Protein AF-A0A356TJN6-F1 (afdb_monomer_lite)

Sequence (210 aa):
DEDGCPDTDNDADGVPDETDSCPTQSEDRDGFQDEDGCPEPDNDEDGVPDGLDRCPMEPEDRDRFQDEDGCPEPGPEAASVTVTDTRILISERIYFDYDRDTIRDVSMPLLDQVADVIQELPQGLRVRVDGYSDDQGVRAYNVDLSYRRARAVVEYLAGRGVDRDRLDYRGYGPDNPVAPNDSPEGRALNRRVEFTILQQGESAGGGRRR

Structure (mmCIF, N/CA/C/O backbone):
data_AF-A0A356TJN6-F1
#
_entry.id   AF-A0A356TJN6-F1
#
loop_
_atom_site.group_PDB
_atom_site.id
_atom_site.type_symbol
_atom_site.label_atom_id
_atom_site.label_alt_id
_atom_site.label_comp_id
_atom_site.label_asym_id
_atom_site.label_entity_id
_atom_site.label_seq_id
_atom_site.pdbx_PDB_ins_code
_atom_site.Cartn_x
_atom_site.Cartn_y
_atom_site.Cartn_z
_atom_site.occupancy
_atom_site.B_iso_or_equiv
_atom_site.auth_seq_id
_atom_site.auth_comp_id
_atom_site.auth_asym_id
_atom_site.auth_atom_id
_atom_site.pdbx_PDB_model_num
ATOM 1 N N . ASP A 1 1 ? 35.658 -8.632 -44.273 1.00 49.16 1 ASP A N 1
ATOM 2 C CA . ASP A 1 1 ? 34.977 -7.794 -45.282 1.00 49.16 1 ASP A CA 1
ATOM 3 C C . ASP A 1 1 ? 35.801 -7.790 -46.596 1.00 49.16 1 ASP A C 1
ATOM 5 O O . ASP A 1 1 ? 36.742 -8.575 -46.707 1.00 49.16 1 ASP A O 1
ATOM 9 N N . GLU A 1 2 ? 35.369 -7.085 -47.651 1.00 49.66 2 GLU A N 1
ATOM 10 C CA . GLU A 1 2 ? 35.832 -7.251 -49.053 1.00 49.66 2 GLU A CA 1
ATOM 11 C C . GLU A 1 2 ? 36.868 -6.190 -49.506 1.00 49.66 2 GLU A C 1
ATOM 13 O O . GLU A 1 2 ? 37.193 -6.130 -50.695 1.00 49.66 2 GLU A O 1
ATOM 18 N N . ASP A 1 3 ? 37.414 -5.363 -48.602 1.00 65.94 3 ASP A N 1
ATOM 19 C CA . ASP A 1 3 ? 38.327 -4.264 -48.972 1.00 65.94 3 ASP A CA 1
ATOM 20 C C . ASP A 1 3 ? 39.829 -4.521 -48.689 1.00 65.94 3 ASP A C 1
ATOM 22 O O . ASP A 1 3 ? 40.699 -3.854 -49.261 1.00 65.94 3 ASP A O 1
ATOM 26 N N . GLY A 1 4 ? 40.151 -5.558 -47.908 1.00 54.22 4 GLY A N 1
ATOM 27 C CA . GLY A 1 4 ? 41.526 -5.997 -47.653 1.00 54.22 4 GLY A CA 1
ATOM 28 C C . GLY A 1 4 ? 42.284 -5.197 -46.588 1.00 54.22 4 GLY A C 1
ATOM 29 O O . GLY A 1 4 ? 43.486 -5.433 -46.418 1.00 54.22 4 GLY A O 1
ATOM 30 N N . CYS A 1 5 ? 41.609 -4.308 -45.863 1.00 60.97 5 CYS A N 1
ATOM 31 C CA . CYS A 1 5 ? 42.055 -3.759 -44.590 1.00 60.97 5 CYS A CA 1
ATOM 32 C C . CYS A 1 5 ? 41.224 -4.429 -43.486 1.00 60.97 5 CYS A C 1
ATOM 34 O O . CYS A 1 5 ? 40.011 -4.449 -43.603 1.00 60.97 5 CYS A O 1
ATOM 36 N N . PRO A 1 6 ? 41.819 -5.016 -42.435 1.00 62.56 6 PRO A N 1
ATOM 37 C CA . PRO A 1 6 ? 41.010 -5.433 -41.295 1.00 62.56 6 PRO A CA 1
ATOM 38 C C . PRO A 1 6 ? 40.332 -4.182 -40.716 1.00 62.56 6 PRO A C 1
ATOM 40 O O . PRO A 1 6 ? 41.042 -3.250 -40.321 1.00 62.56 6 PRO A O 1
ATOM 43 N N . ASP A 1 7 ? 38.997 -4.144 -40.733 1.00 64.88 7 ASP A N 1
ATOM 44 C CA . ASP A 1 7 ? 38.219 -3.168 -39.972 1.00 64.88 7 ASP A CA 1
ATOM 45 C C . ASP A 1 7 ? 38.722 -3.216 -38.525 1.00 64.88 7 ASP A C 1
ATOM 47 O O . ASP A 1 7 ? 38.925 -4.283 -37.952 1.00 64.88 7 ASP A O 1
ATOM 51 N N . THR A 1 8 ? 39.071 -2.054 -37.976 1.00 85.31 8 THR A N 1
ATOM 52 C CA . THR A 1 8 ? 39.613 -1.970 -36.612 1.00 85.31 8 THR A CA 1
ATOM 53 C C . THR A 1 8 ? 38.517 -1.910 -35.553 1.00 85.31 8 THR A C 1
ATOM 55 O O . THR A 1 8 ? 38.860 -1.848 -34.382 1.00 85.31 8 THR A O 1
ATOM 58 N N . ASP A 1 9 ? 37.260 -1.832 -35.984 1.00 88.75 9 ASP A N 1
ATOM 59 C CA . ASP A 1 9 ? 36.019 -1.661 -35.219 1.00 88.75 9 ASP A CA 1
ATOM 60 C C . ASP A 1 9 ? 34.879 -2.117 -36.162 1.00 88.75 9 ASP A C 1
ATOM 62 O O . ASP A 1 9 ? 34.441 -1.361 -37.037 1.00 88.75 9 ASP A O 1
ATOM 66 N N . ASN A 1 10 ? 34.540 -3.408 -36.122 1.00 91.06 10 ASN A N 1
ATOM 67 C CA . ASN A 1 10 ? 33.665 -4.066 -37.108 1.00 91.06 10 ASN A CA 1
ATOM 68 C C . ASN A 1 10 ? 32.179 -3.697 -36.978 1.00 91.06 10 ASN A C 1
ATOM 70 O O . ASN A 1 10 ? 31.446 -3.766 -37.972 1.00 91.06 10 ASN A O 1
ATOM 74 N N . ASP A 1 11 ? 31.701 -3.390 -35.776 1.00 91.69 11 ASP A N 1
ATOM 75 C CA . ASP A 1 11 ? 30.307 -3.008 -35.510 1.00 91.69 11 ASP A CA 1
ATOM 76 C C . ASP A 1 11 ? 30.115 -1.493 -35.357 1.00 91.69 11 ASP A C 1
ATOM 78 O O . ASP A 1 11 ? 28.972 -1.022 -35.337 1.00 91.69 11 ASP A O 1
ATOM 82 N N . ALA A 1 12 ? 31.211 -0.734 -35.438 1.00 93.12 12 ALA A N 1
ATOM 83 C CA . ALA A 1 12 ? 31.253 0.719 -35.490 1.00 93.12 12 ALA A CA 1
ATOM 84 C C . ALA A 1 12 ? 30.689 1.381 -34.228 1.00 93.12 12 ALA A C 1
ATOM 86 O O . ALA A 1 12 ? 30.094 2.469 -34.302 1.00 93.12 12 ALA A O 1
ATOM 87 N N . ASP A 1 13 ? 30.874 0.735 -33.082 1.00 90.88 13 ASP A N 1
ATOM 88 C CA . ASP A 1 13 ? 30.415 1.226 -31.791 1.00 90.88 13 ASP A CA 1
ATOM 89 C C . ASP A 1 13 ? 31.423 2.164 -31.104 1.00 90.88 13 ASP A C 1
ATOM 91 O O . ASP A 1 13 ? 31.083 2.869 -30.147 1.00 90.88 13 ASP A O 1
ATOM 95 N N . GLY A 1 14 ? 32.630 2.289 -31.666 1.00 90.94 14 GLY A N 1
ATOM 96 C CA . GLY A 1 14 ? 33.699 3.161 -31.199 1.00 90.94 14 GLY A CA 1
ATOM 97 C C . GLY A 1 14 ? 34.732 2.496 -30.288 1.00 90.94 14 GLY A C 1
ATOM 98 O O . GLY A 1 14 ? 35.660 3.205 -29.866 1.00 90.94 14 GLY A O 1
ATOM 99 N N . VAL A 1 15 ? 34.615 1.196 -30.007 1.00 91.88 15 VAL A N 1
ATOM 100 C CA . VAL A 1 15 ? 35.620 0.374 -29.327 1.00 91.88 15 VAL A CA 1
ATOM 101 C C . VAL A 1 15 ? 36.397 -0.436 -30.378 1.00 91.88 15 VAL A C 1
ATOM 103 O O . VAL A 1 15 ? 35.816 -1.102 -31.222 1.00 91.88 15 VAL A O 1
ATOM 106 N N . PRO A 1 16 ? 37.743 -0.374 -30.409 1.00 93.25 16 PRO A N 1
ATOM 107 C CA . PRO A 1 16 ? 38.495 -1.171 -31.372 1.00 93.25 16 PRO A CA 1
ATOM 108 C C . PRO A 1 16 ? 38.397 -2.680 -31.100 1.00 93.25 16 PRO A C 1
ATOM 110 O O . PRO A 1 16 ? 38.618 -3.085 -29.960 1.00 93.25 16 PRO A O 1
ATOM 113 N N . ASP A 1 17 ? 38.263 -3.503 -32.147 1.00 92.12 17 ASP A N 1
ATOM 114 C CA . ASP A 1 17 ? 38.186 -4.980 -32.123 1.00 92.12 17 ASP A CA 1
ATOM 115 C C . ASP A 1 17 ? 39.221 -5.673 -31.204 1.00 92.12 17 ASP A C 1
ATOM 117 O O . ASP A 1 17 ? 38.998 -6.771 -30.700 1.00 92.12 17 ASP A O 1
ATOM 121 N N . GLU A 1 18 ? 40.418 -5.089 -31.037 1.00 93.00 18 GLU A N 1
ATOM 122 C CA . GLU A 1 18 ? 41.486 -5.649 -30.188 1.00 93.00 18 GLU A CA 1
ATOM 123 C C . GLU A 1 18 ? 41.189 -5.538 -28.683 1.00 93.00 18 GLU A C 1
ATOM 125 O O . GLU A 1 18 ? 41.781 -6.264 -27.877 1.00 93.00 18 GLU A O 1
ATOM 130 N N . THR A 1 19 ? 40.336 -4.588 -28.313 1.00 93.81 19 THR A N 1
ATOM 131 C CA . THR A 1 19 ? 39.936 -4.255 -26.940 1.00 93.81 19 THR A CA 1
ATOM 132 C C . THR A 1 19 ? 38.451 -4.471 -26.679 1.00 93.81 19 THR A C 1
ATOM 134 O O . THR A 1 19 ? 38.059 -4.448 -25.519 1.00 93.81 19 THR A O 1
ATOM 137 N N . ASP A 1 20 ? 37.681 -4.693 -27.736 1.00 94.12 20 ASP A N 1
ATOM 138 C CA . ASP A 1 20 ? 36.258 -4.977 -27.723 1.00 94.12 20 ASP A CA 1
ATOM 139 C C . ASP A 1 20 ? 35.987 -6.436 -27.309 1.00 94.12 20 ASP A C 1
ATOM 141 O O . ASP A 1 20 ? 36.568 -7.393 -27.844 1.00 94.12 20 ASP A O 1
ATOM 145 N N . SER A 1 21 ? 35.127 -6.610 -26.311 1.00 95.88 21 SER A N 1
ATOM 146 C CA . SER A 1 21 ? 34.697 -7.914 -25.810 1.00 95.88 21 SER A CA 1
ATOM 147 C C . SER A 1 21 ? 33.643 -8.566 -26.716 1.00 95.88 21 SER A C 1
ATOM 149 O O . SER A 1 21 ? 33.535 -9.801 -26.738 1.00 95.88 21 SER A O 1
ATOM 151 N N . CYS A 1 22 ? 32.942 -7.774 -27.526 1.00 95.31 22 CYS A N 1
ATOM 152 C CA . CYS A 1 22 ? 31.942 -8.177 -28.500 1.00 95.31 22 CYS A CA 1
ATOM 153 C C . CYS A 1 22 ? 32.174 -7.552 -29.897 1.00 95.31 22 CYS A C 1
ATOM 155 O O . CYS A 1 22 ? 31.256 -6.918 -30.395 1.00 95.31 22 CYS A O 1
ATOM 157 N N . PRO A 1 23 ? 33.249 -7.919 -30.642 1.00 93.75 23 PRO A N 1
ATOM 158 C CA . PRO A 1 23 ? 33.677 -7.273 -31.906 1.00 93.75 23 PRO A CA 1
ATOM 159 C C . PRO A 1 23 ? 32.736 -7.363 -33.123 1.00 93.75 23 PRO A C 1
ATOM 161 O O . PRO A 1 23 ? 33.183 -7.320 -34.268 1.00 93.75 23 PRO A O 1
ATOM 164 N N . THR A 1 24 ? 31.471 -7.715 -32.931 1.00 94.38 24 THR A N 1
ATOM 165 C CA . THR A 1 24 ? 30.447 -7.829 -33.977 1.00 94.38 24 THR A CA 1
ATOM 166 C C . THR A 1 24 ? 29.062 -7.398 -33.483 1.00 94.38 24 THR A C 1
ATOM 168 O O . THR A 1 24 ? 28.085 -7.558 -34.224 1.00 94.38 24 THR A O 1
ATOM 171 N N . GLN A 1 25 ? 28.945 -6.938 -32.237 1.00 94.81 25 GLN A N 1
ATOM 172 C CA . GLN A 1 25 ? 27.702 -6.490 -31.630 1.00 94.81 25 GLN A CA 1
ATOM 173 C C . GLN A 1 25 ? 27.933 -5.098 -31.071 1.00 94.81 25 GLN A C 1
ATOM 175 O O . GLN A 1 25 ? 28.614 -4.957 -30.076 1.00 94.81 25 GLN A O 1
ATOM 180 N N . SER A 1 26 ? 27.289 -4.107 -31.675 1.00 95.75 26 SER A N 1
ATOM 181 C CA . SER A 1 26 ? 27.456 -2.730 -31.237 1.00 95.75 26 SER A CA 1
ATOM 182 C C . SER A 1 26 ? 26.934 -2.510 -29.818 1.00 95.75 26 SER A C 1
ATOM 184 O O . SER A 1 26 ? 25.757 -2.802 -29.576 1.00 95.75 26 SER A O 1
ATOM 186 N N . GLU A 1 27 ? 27.760 -1.899 -28.979 1.00 95.56 27 GLU A N 1
ATOM 187 C CA . GLU A 1 27 ? 27.431 -1.312 -27.677 1.00 95.56 27 GLU A CA 1
ATOM 188 C C . GLU A 1 27 ? 26.126 -0.478 -27.673 1.00 95.56 27 GLU A C 1
ATOM 190 O O . GLU A 1 27 ? 25.885 0.321 -28.595 1.00 95.56 27 GLU A O 1
ATOM 195 N N . ASP A 1 28 ? 25.292 -0.613 -26.631 1.00 92.31 28 ASP A N 1
ATOM 196 C CA . ASP A 1 28 ? 24.021 0.110 -26.475 1.00 92.31 28 ASP A CA 1
ATOM 197 C C . ASP A 1 28 ? 24.055 1.321 -25.529 1.00 92.31 28 ASP A C 1
ATOM 199 O O . ASP A 1 28 ? 23.045 2.023 -25.424 1.00 92.31 28 ASP A O 1
ATOM 203 N N . ARG A 1 29 ? 25.241 1.699 -25.026 1.00 92.25 29 ARG A N 1
ATOM 204 C CA . ARG A 1 29 ? 25.575 3.023 -24.450 1.00 92.25 29 ARG A CA 1
ATOM 205 C C . ARG A 1 29 ? 24.473 3.617 -23.573 1.00 92.25 29 ARG A C 1
ATOM 207 O O . ARG A 1 29 ? 24.039 4.766 -23.784 1.00 92.25 29 ARG A O 1
ATOM 214 N N . ASP A 1 30 ? 23.999 2.841 -22.617 1.00 88.94 30 ASP A N 1
ATOM 215 C CA . ASP A 1 30 ? 22.929 3.230 -21.708 1.00 88.94 30 ASP A CA 1
ATOM 216 C C . ASP A 1 30 ? 23.458 3.723 -20.343 1.00 88.94 30 ASP A C 1
ATOM 218 O O . ASP A 1 30 ? 22.694 4.246 -19.521 1.00 88.94 30 ASP A O 1
ATOM 222 N N . GLY A 1 31 ? 24.784 3.701 -20.161 1.00 90.06 31 GLY A N 1
ATOM 223 C CA . GLY A 1 31 ? 25.479 4.110 -18.948 1.00 90.06 31 GLY A CA 1
ATOM 224 C C . GLY A 1 31 ? 25.858 2.944 -18.035 1.00 90.06 31 GLY A C 1
ATOM 225 O O . GLY A 1 31 ? 26.414 3.199 -16.955 1.00 90.06 31 GLY A O 1
ATOM 226 N N . PHE A 1 32 ? 25.582 1.708 -18.444 1.00 93.12 32 PHE A N 1
ATOM 227 C CA . PHE A 1 32 ? 26.102 0.486 -17.860 1.00 93.12 32 PHE A CA 1
ATOM 228 C C . PHE A 1 32 ? 27.170 -0.098 -18.784 1.00 93.12 32 PHE A C 1
ATOM 230 O O . PHE A 1 32 ? 26.981 -0.144 -19.977 1.00 93.12 32 PHE A O 1
ATOM 237 N N . GLN A 1 33 ? 28.335 -0.429 -18.221 1.00 93.19 33 GLN A N 1
ATOM 238 C CA . GLN A 1 33 ? 29.450 -1.122 -18.893 1.00 93.19 33 GLN A CA 1
ATOM 239 C C . GLN A 1 33 ? 29.903 -0.671 -20.311 1.00 93.19 33 GLN A C 1
ATOM 241 O O . GLN A 1 33 ? 30.843 -1.271 -20.816 1.00 93.19 33 GLN A O 1
ATOM 246 N N . ASP A 1 34 ? 29.485 0.512 -20.795 1.00 92.75 34 ASP A N 1
ATOM 247 C CA . ASP A 1 34 ? 29.816 1.180 -22.078 1.00 92.75 34 ASP A CA 1
ATOM 248 C C . ASP A 1 34 ? 31.290 1.131 -22.589 1.00 92.75 34 ASP A C 1
ATOM 250 O O . ASP A 1 34 ? 31.587 1.575 -23.703 1.00 92.75 34 ASP A O 1
ATOM 254 N N . GLU A 1 35 ? 32.267 0.768 -21.752 1.00 95.25 35 GLU A N 1
ATOM 255 C CA . GLU A 1 35 ? 33.698 0.765 -22.085 1.00 95.25 35 GLU A CA 1
ATOM 256 C C . GLU A 1 35 ? 34.203 -0.564 -22.671 1.00 95.25 35 GLU A C 1
ATOM 258 O O . GLU A 1 35 ? 35.342 -0.589 -23.154 1.00 95.25 35 GLU A O 1
ATOM 263 N N . ASP A 1 36 ? 33.432 -1.654 -22.601 1.00 93.88 36 ASP A N 1
ATOM 264 C CA . ASP A 1 36 ? 33.895 -2.983 -23.018 1.00 93.88 36 ASP A CA 1
ATOM 265 C C . ASP A 1 36 ? 33.469 -3.407 -24.438 1.00 93.88 36 ASP A C 1
ATOM 267 O O . ASP A 1 36 ? 34.036 -4.380 -24.949 1.00 93.88 36 ASP A O 1
ATOM 271 N N . GLY A 1 37 ? 32.581 -2.636 -25.080 1.00 93.44 37 GLY A N 1
ATOM 272 C CA . GLY A 1 37 ? 32.097 -2.846 -26.450 1.00 93.44 37 GLY A CA 1
ATOM 273 C C . GLY A 1 37 ? 30.992 -3.898 -26.563 1.00 93.44 37 GLY A C 1
ATOM 274 O O . GLY A 1 37 ? 30.669 -4.344 -27.659 1.00 93.44 37 GLY A O 1
ATOM 275 N N . CYS A 1 38 ? 30.434 -4.365 -25.447 1.00 96.00 38 CYS A N 1
ATOM 276 C CA . CYS A 1 38 ? 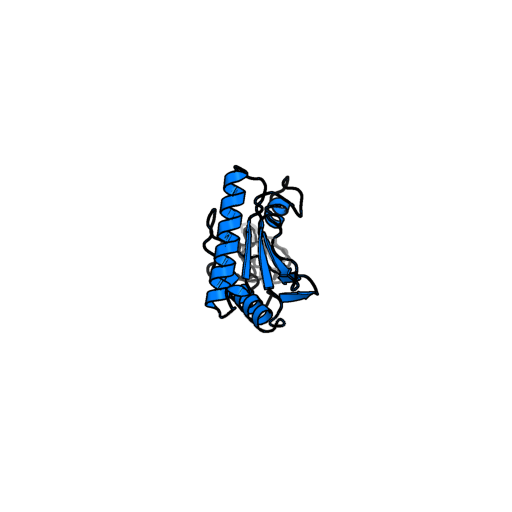29.365 -5.346 -25.439 1.00 96.00 38 CYS A CA 1
ATOM 277 C C . CYS A 1 38 ? 28.026 -4.716 -25.067 1.00 96.00 38 CYS A C 1
ATOM 279 O O . CYS A 1 38 ? 27.870 -4.275 -23.944 1.00 96.00 38 CYS A O 1
ATOM 281 N N . PRO A 1 39 ? 26.983 -4.837 -25.908 1.00 95.50 39 PRO A N 1
ATOM 282 C CA . PRO A 1 39 ? 25.661 -4.431 -25.470 1.00 95.50 39 PRO A CA 1
ATOM 283 C C . PRO A 1 39 ? 25.171 -5.320 -24.324 1.00 95.50 39 PRO A C 1
ATOM 285 O O . PRO A 1 39 ? 25.213 -6.560 -24.425 1.00 95.50 39 PRO A O 1
ATOM 288 N N . GLU A 1 40 ? 24.619 -4.693 -23.293 1.00 95.06 40 GLU A N 1
ATOM 289 C CA . GLU A 1 40 ? 23.990 -5.357 -22.161 1.00 95.06 40 GLU A CA 1
ATOM 290 C C . GLU A 1 40 ? 22.469 -5.228 -22.247 1.00 95.06 40 GLU A C 1
ATOM 292 O O . GLU A 1 40 ? 21.903 -4.206 -21.903 1.00 95.06 40 GLU A O 1
ATOM 297 N N . PRO A 1 41 ? 21.751 -6.270 -22.701 1.00 94.12 41 PRO A N 1
ATOM 298 C CA . PRO A 1 41 ? 20.299 -6.183 -22.851 1.00 94.12 41 PRO A CA 1
ATOM 299 C C . PRO A 1 41 ? 19.503 -6.349 -21.539 1.00 94.12 41 PRO A C 1
ATOM 301 O O . PRO A 1 41 ? 18.270 -6.372 -21.614 1.00 94.12 41 PRO A O 1
ATOM 304 N N . ASP A 1 42 ? 20.180 -6.615 -20.417 1.00 95.88 42 ASP A N 1
ATOM 305 C CA . ASP A 1 42 ? 19.649 -6.909 -19.072 1.00 95.88 42 ASP A CA 1
ATOM 306 C C . ASP A 1 42 ? 20.770 -6.626 -18.050 1.00 95.88 42 ASP A C 1
ATOM 308 O O . ASP A 1 42 ? 21.601 -7.494 -17.755 1.00 95.88 42 ASP A O 1
ATOM 312 N N . ASN A 1 43 ? 20.848 -5.378 -17.597 1.00 95.56 43 ASN A N 1
ATOM 313 C CA . ASN A 1 43 ? 21.980 -4.828 -16.850 1.00 95.56 43 ASN A CA 1
ATOM 314 C C . ASN A 1 43 ? 22.128 -5.374 -15.423 1.00 95.56 43 ASN A C 1
ATOM 316 O O . ASN A 1 43 ? 23.242 -5.438 -14.892 1.00 95.56 43 ASN A O 1
ATOM 320 N N . ASP A 1 44 ? 21.036 -5.754 -14.765 1.00 95.00 44 ASP A N 1
ATOM 321 C CA . ASP A 1 44 ? 21.071 -6.331 -13.416 1.00 95.00 44 ASP A CA 1
ATOM 322 C C . ASP A 1 44 ? 20.937 -7.863 -13.387 1.00 95.00 44 ASP A C 1
ATOM 324 O O . ASP A 1 44 ? 21.046 -8.481 -12.319 1.00 95.00 44 ASP A O 1
ATOM 328 N N . GLU A 1 45 ? 20.858 -8.477 -14.569 1.00 95.12 45 GLU A N 1
ATOM 329 C CA . GLU A 1 45 ? 20.851 -9.918 -14.812 1.00 95.12 45 GLU A CA 1
ATOM 330 C C . GLU A 1 45 ? 19.684 -10.650 -14.129 1.00 95.12 45 GLU A C 1
ATOM 332 O O . GLU A 1 45 ? 19.789 -11.835 -13.759 1.00 95.12 45 GLU A O 1
ATOM 337 N N . ASP A 1 46 ? 18.554 -9.973 -13.947 1.00 94.12 46 ASP A N 1
ATOM 338 C CA . ASP A 1 46 ? 17.389 -10.541 -13.280 1.00 94.12 46 ASP A CA 1
ATOM 339 C C . ASP A 1 46 ? 16.491 -11.373 -14.223 1.00 94.12 46 ASP A C 1
ATOM 341 O O . ASP A 1 46 ? 15.645 -12.168 -13.775 1.00 94.12 46 ASP A O 1
ATOM 345 N N . GLY A 1 47 ? 16.742 -11.292 -15.534 1.00 93.62 47 GLY A N 1
ATOM 346 C CA . GLY A 1 47 ? 16.029 -11.983 -16.601 1.00 93.62 47 GLY A CA 1
ATOM 347 C C . GLY A 1 47 ? 14.938 -11.160 -17.295 1.00 93.62 47 GLY A C 1
ATOM 348 O O . GLY A 1 47 ? 14.257 -11.722 -18.171 1.00 93.62 47 GLY A O 1
ATOM 349 N N . VAL A 1 48 ? 14.749 -9.892 -16.929 1.00 95.06 48 VAL A N 1
ATOM 350 C CA . VAL A 1 48 ? 13.885 -8.911 -17.587 1.00 95.06 48 VAL A CA 1
ATOM 351 C C . VAL A 1 48 ? 14.765 -7.933 -18.380 1.00 95.06 48 VAL A C 1
ATOM 353 O O . VAL A 1 48 ? 15.620 -7.271 -17.823 1.00 95.06 48 VAL A O 1
ATOM 356 N N . PRO A 1 49 ? 14.585 -7.807 -19.709 1.00 95.56 49 PRO A N 1
ATOM 357 C CA . PRO A 1 49 ? 15.404 -6.877 -20.487 1.00 95.56 49 PRO A CA 1
ATOM 358 C C . PRO A 1 49 ? 15.183 -5.416 -20.080 1.00 95.56 49 PRO A C 1
ATOM 360 O O . PRO A 1 49 ? 14.025 -5.033 -19.895 1.00 95.56 49 PRO A O 1
ATOM 363 N N . ASP A 1 50 ? 16.213 -4.567 -20.122 1.00 94.56 50 ASP A N 1
ATOM 364 C CA . ASP A 1 50 ? 16.169 -3.179 -19.607 1.00 94.56 50 ASP A CA 1
ATOM 365 C C . ASP A 1 50 ? 15.030 -2.334 -20.196 1.00 94.56 50 ASP A C 1
ATOM 367 O O . ASP A 1 50 ? 14.422 -1.487 -19.544 1.00 94.56 50 ASP A O 1
ATOM 371 N N . GLY A 1 51 ? 14.684 -2.574 -21.466 1.00 93.50 51 GLY A N 1
ATOM 372 C CA . GLY A 1 51 ? 13.581 -1.881 -22.141 1.00 93.50 51 GLY A CA 1
ATOM 373 C C . GLY A 1 51 ? 12.176 -2.267 -21.646 1.00 93.50 51 GLY A C 1
ATOM 374 O O . GLY A 1 51 ? 11.194 -1.603 -21.999 1.00 93.50 51 GLY A O 1
ATOM 375 N N . LEU A 1 52 ? 12.063 -3.361 -20.895 1.00 94.75 52 LEU A N 1
ATOM 376 C CA . LEU A 1 52 ? 10.850 -3.856 -20.238 1.00 94.75 52 LEU A CA 1
ATOM 377 C C . LEU A 1 52 ? 10.923 -3.730 -18.712 1.00 94.75 52 LEU A C 1
ATOM 379 O O . LEU A 1 52 ? 9.866 -3.756 -18.075 1.00 94.75 52 LEU A O 1
ATOM 383 N N . ASP A 1 53 ? 12.127 -3.555 -18.180 1.00 94.69 53 ASP A N 1
ATOM 384 C CA . ASP A 1 53 ? 12.423 -3.390 -16.769 1.00 94.69 53 ASP A CA 1
ATOM 385 C C . ASP A 1 53 ? 12.063 -1.983 -16.260 1.00 94.69 53 ASP A C 1
ATOM 387 O O . ASP A 1 53 ? 12.262 -0.961 -16.931 1.00 94.69 53 ASP A O 1
ATOM 391 N N . ARG A 1 54 ? 11.461 -1.899 -15.071 1.00 94.56 54 ARG A N 1
ATOM 392 C CA . ARG A 1 54 ? 11.141 -0.615 -14.431 1.00 94.56 54 ARG A CA 1
ATOM 393 C C . ARG A 1 54 ? 12.282 -0.046 -13.598 1.00 94.56 54 ARG A C 1
ATOM 395 O O . ARG A 1 54 ? 12.252 1.161 -13.320 1.00 94.56 54 ARG A O 1
ATOM 402 N N . CYS A 1 55 ? 13.245 -0.860 -13.212 1.00 93.25 55 CYS A N 1
ATOM 403 C CA . CYS A 1 55 ? 14.455 -0.486 -12.513 1.00 93.25 55 CYS A CA 1
ATOM 404 C C . CYS A 1 55 ? 15.627 -1.323 -13.053 1.00 93.25 55 CYS A C 1
ATOM 406 O O . CYS A 1 55 ? 16.147 -2.147 -12.321 1.00 93.25 55 CYS A O 1
ATOM 408 N N . PRO A 1 56 ? 16.137 -0.980 -14.257 1.00 94.88 56 PRO A N 1
ATOM 409 C CA . PRO A 1 56 ? 17.186 -1.719 -14.984 1.00 94.88 56 PRO A CA 1
ATOM 410 C C . PRO A 1 56 ? 18.556 -1.856 -14.289 1.00 94.88 56 PRO A C 1
ATOM 412 O O . PRO A 1 56 ? 19.565 -2.070 -14.934 1.00 94.88 56 PRO A O 1
ATOM 415 N N . MET A 1 57 ? 18.669 -1.533 -13.007 1.00 94.00 57 MET A N 1
ATOM 416 C CA . MET A 1 57 ? 19.917 -1.545 -12.244 1.00 94.00 57 MET A CA 1
ATOM 417 C C . MET A 1 57 ? 19.725 -2.198 -10.868 1.00 94.00 57 MET A C 1
ATOM 419 O O . MET A 1 57 ? 20.640 -2.159 -10.036 1.00 94.00 57 MET A O 1
ATOM 423 N N . GLU A 1 58 ? 18.527 -2.693 -10.570 1.00 93.19 58 GLU A N 1
ATOM 424 C CA . GLU A 1 58 ? 18.151 -3.264 -9.287 1.00 93.19 58 GLU A CA 1
ATOM 425 C C . GLU A 1 58 ? 17.465 -4.608 -9.537 1.00 93.19 58 GLU A C 1
ATOM 427 O O . GLU A 1 58 ? 16.290 -4.616 -9.872 1.00 93.19 58 GLU A O 1
ATOM 432 N N . PRO A 1 59 ? 18.149 -5.737 -9.287 1.00 94.12 59 PRO A N 1
ATOM 433 C CA . PRO A 1 59 ? 17.638 -7.031 -9.708 1.00 94.12 59 PRO A CA 1
ATOM 434 C C . PRO A 1 59 ? 16.392 -7.446 -8.924 1.00 94.12 59 PRO A C 1
ATOM 436 O O . PRO A 1 59 ? 16.381 -7.377 -7.687 1.00 94.12 59 PRO A O 1
ATOM 439 N N . GLU A 1 60 ? 15.398 -7.975 -9.633 1.00 92.56 60 GLU A N 1
ATOM 440 C CA . GLU A 1 60 ? 14.198 -8.607 -9.086 1.00 92.56 60 GLU A CA 1
ATOM 441 C C . GLU A 1 60 ? 14.516 -9.694 -8.038 1.00 92.56 60 GLU A C 1
ATOM 443 O O . GLU A 1 60 ? 15.370 -10.574 -8.228 1.00 92.56 60 GLU A O 1
ATOM 448 N N . ASP A 1 61 ? 13.784 -9.688 -6.917 1.00 88.06 61 ASP A N 1
ATOM 449 C CA . ASP A 1 61 ? 13.984 -10.637 -5.814 1.00 88.06 61 ASP A CA 1
ATOM 450 C C . ASP A 1 61 ? 13.107 -11.902 -5.926 1.00 88.06 61 ASP A C 1
ATOM 452 O O . ASP A 1 61 ? 13.363 -12.911 -5.244 1.00 88.06 61 ASP A O 1
ATOM 456 N N . ARG A 1 62 ? 12.146 -11.893 -6.865 1.00 84.62 62 ARG A N 1
ATOM 457 C CA . ARG A 1 62 ? 11.235 -12.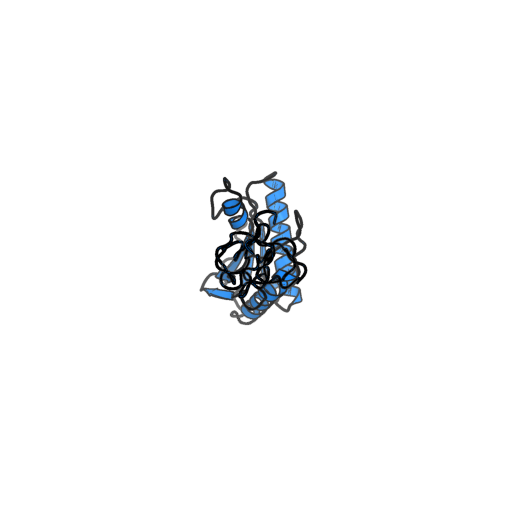992 -7.221 1.00 84.62 62 ARG A CA 1
ATOM 458 C C . ARG A 1 62 ? 10.488 -13.536 -6.009 1.00 84.62 62 ARG A C 1
ATOM 460 O O . ARG A 1 62 ? 10.359 -14.763 -5.829 1.00 84.62 62 ARG A O 1
ATOM 467 N N . ASP A 1 63 ? 9.998 -12.644 -5.154 1.00 77.81 63 ASP A N 1
ATOM 468 C CA . ASP A 1 63 ? 9.248 -13.006 -3.954 1.00 77.81 63 ASP A CA 1
ATOM 469 C C . ASP A 1 63 ? 7.787 -13.449 -4.226 1.00 77.81 63 ASP A C 1
ATOM 471 O O . ASP A 1 63 ? 7.094 -13.911 -3.303 1.00 77.81 63 ASP A O 1
ATOM 475 N N . ARG A 1 64 ? 7.370 -13.473 -5.507 1.00 74.25 64 ARG A N 1
ATOM 476 C CA . ARG A 1 64 ? 6.021 -13.766 -6.042 1.00 74.25 64 ARG A CA 1
ATOM 477 C C . ARG A 1 64 ? 5.069 -12.580 -6.016 1.00 74.25 64 ARG A C 1
ATOM 479 O O . ARG A 1 64 ? 3.844 -12.774 -6.117 1.00 74.25 64 ARG A O 1
ATOM 486 N N . PHE A 1 65 ? 5.582 -11.377 -5.876 1.00 70.38 65 PHE A N 1
ATOM 487 C CA . PHE A 1 65 ? 4.838 -10.151 -6.012 1.00 70.38 65 PHE A CA 1
ATOM 488 C C . PHE A 1 65 ? 5.436 -9.383 -7.177 1.00 70.38 65 PHE A C 1
ATOM 490 O O . PHE A 1 65 ? 6.605 -9.108 -7.180 1.00 70.38 65 PHE A O 1
ATOM 497 N N . GLN A 1 66 ? 4.624 -9.069 -8.192 1.00 78.69 66 GLN A N 1
ATOM 498 C CA . GLN A 1 66 ? 5.049 -8.193 -9.293 1.00 78.69 66 GLN A CA 1
ATOM 499 C C . GLN A 1 66 ? 6.365 -8.563 -10.019 1.00 78.69 66 GLN A C 1
ATOM 501 O O . GLN A 1 66 ? 6.714 -7.803 -10.909 1.00 78.69 66 GLN A O 1
ATOM 506 N N . ASP A 1 67 ? 6.885 -9.791 -9.841 1.00 85.12 67 ASP A N 1
ATOM 507 C CA . ASP A 1 67 ? 8.044 -10.421 -10.517 1.00 85.12 67 ASP A CA 1
ATOM 508 C C . ASP A 1 67 ? 8.146 -10.247 -12.057 1.00 85.12 67 ASP A C 1
ATOM 510 O O . ASP A 1 67 ? 9.075 -10.738 -12.695 1.00 85.12 67 ASP A O 1
ATOM 514 N N . GLU A 1 68 ? 7.117 -9.698 -12.703 1.00 89.94 68 GLU A N 1
ATOM 515 C CA . GLU A 1 68 ? 7.069 -9.411 -14.135 1.00 89.94 68 GLU A CA 1
ATOM 516 C C . GLU A 1 68 ? 7.508 -7.975 -14.479 1.00 89.94 68 GLU A C 1
ATOM 518 O O . GLU A 1 68 ? 7.546 -7.655 -15.669 1.00 89.94 68 GLU A O 1
ATOM 523 N N . ASP A 1 69 ? 7.743 -7.094 -13.495 1.00 89.44 69 ASP A N 1
ATOM 524 C CA . ASP A 1 69 ? 8.152 -5.703 -13.735 1.00 89.44 69 ASP A CA 1
ATOM 525 C C . ASP A 1 69 ? 9.638 -5.396 -13.507 1.00 89.44 69 ASP A C 1
ATOM 527 O O . ASP A 1 69 ? 10.023 -4.253 -13.774 1.00 89.44 69 ASP A O 1
ATOM 531 N N . GLY A 1 70 ? 10.429 -6.421 -13.158 1.00 91.88 70 GLY A N 1
ATOM 532 C CA . GLY A 1 70 ? 11.894 -6.367 -13.075 1.00 91.88 70 GLY A CA 1
ATOM 533 C C . GLY A 1 70 ? 12.406 -5.660 -11.825 1.00 91.88 70 GLY A C 1
ATOM 534 O O . GLY A 1 70 ? 13.529 -5.191 -11.789 1.00 91.88 70 GLY A O 1
ATOM 535 N N . CYS A 1 71 ? 11.556 -5.497 -10.804 1.00 91.75 71 CYS A N 1
ATOM 536 C CA . CYS A 1 71 ? 11.888 -4.665 -9.665 1.00 91.75 71 CYS A CA 1
ATOM 537 C C . CYS A 1 71 ? 11.717 -5.339 -8.321 1.00 91.75 71 CYS A C 1
ATOM 539 O O . CYS A 1 71 ? 10.592 -5.657 -7.943 1.00 91.75 71 CYS A O 1
ATOM 541 N N . PRO A 1 72 ? 12.773 -5.361 -7.483 1.00 88.25 72 PRO A N 1
ATOM 542 C CA . PRO A 1 72 ? 12.637 -5.846 -6.130 1.00 88.25 72 PRO A CA 1
ATOM 543 C C . PRO A 1 72 ? 11.678 -4.935 -5.380 1.00 88.25 72 PRO A C 1
ATOM 545 O O . PRO A 1 72 ? 11.830 -3.704 -5.333 1.00 88.25 72 PRO A O 1
ATOM 548 N N . GLU A 1 73 ? 10.686 -5.526 -4.730 1.00 79.62 73 GLU A N 1
ATOM 549 C CA . GLU A 1 73 ? 9.802 -4.717 -3.924 1.00 79.62 73 GLU A CA 1
ATOM 550 C C . GLU A 1 73 ? 10.392 -4.310 -2.588 1.00 79.62 73 GLU A C 1
ATOM 552 O O . GLU A 1 73 ? 11.252 -4.983 -2.012 1.00 79.62 73 GLU A O 1
ATOM 557 N N . PRO A 1 74 ? 9.894 -3.191 -2.022 1.00 68.50 74 PRO A N 1
ATOM 558 C CA . PRO A 1 74 ? 10.168 -2.860 -0.641 1.00 68.50 74 PRO A CA 1
ATOM 559 C C . PRO A 1 74 ? 9.715 -4.015 0.256 1.00 68.50 74 PRO A C 1
ATOM 561 O O . PRO A 1 74 ? 8.541 -4.147 0.610 1.00 68.50 74 PRO A O 1
ATOM 564 N N . GLY A 1 75 ? 10.686 -4.829 0.659 1.00 60.69 75 GLY A N 1
ATOM 565 C CA . GLY A 1 75 ? 10.489 -5.883 1.631 1.00 60.69 75 GLY A CA 1
ATOM 566 C C . GLY A 1 75 ? 10.097 -5.333 3.012 1.00 60.69 75 GLY A C 1
ATOM 567 O O . GLY A 1 75 ? 9.980 -4.119 3.229 1.00 60.69 75 GLY A O 1
ATOM 568 N N . PRO A 1 76 ? 9.963 -6.220 4.016 1.00 55.06 76 PRO A N 1
ATOM 569 C CA . PRO A 1 76 ? 9.658 -5.856 5.403 1.00 55.06 76 PRO A CA 1
ATOM 570 C C . PRO A 1 76 ? 10.498 -4.703 5.967 1.00 55.06 76 PRO A C 1
ATOM 572 O O . PRO A 1 76 ? 10.052 -4.015 6.882 1.00 55.06 76 PRO A O 1
ATOM 575 N N . GLU A 1 77 ? 11.724 -4.541 5.464 1.00 58.66 77 GLU A N 1
ATOM 576 C CA . GLU A 1 77 ? 12.725 -3.607 5.976 1.00 58.66 77 GLU A CA 1
ATOM 577 C C . GLU A 1 77 ? 12.491 -2.153 5.535 1.00 58.66 77 GLU A C 1
ATOM 579 O O . GLU A 1 77 ? 12.880 -1.232 6.254 1.00 58.66 77 GLU A O 1
ATOM 584 N N . ALA A 1 78 ? 11.810 -1.926 4.406 1.00 65.56 78 ALA A N 1
ATOM 585 C CA . ALA A 1 78 ? 11.421 -0.587 3.952 1.00 65.56 78 ALA A CA 1
ATOM 586 C C . ALA A 1 78 ? 10.089 -0.119 4.574 1.00 65.56 78 ALA A C 1
ATOM 588 O O . ALA A 1 78 ? 9.813 1.081 4.688 1.00 65.56 78 ALA A O 1
ATOM 589 N N . ALA A 1 79 ? 9.262 -1.066 5.024 1.00 75.25 79 ALA A N 1
ATOM 590 C CA . ALA A 1 79 ? 8.027 -0.787 5.736 1.00 75.25 79 ALA A CA 1
ATOM 591 C C . ALA A 1 79 ? 8.317 -0.289 7.163 1.00 75.25 79 ALA A C 1
ATOM 593 O O . ALA A 1 79 ? 8.915 -0.987 7.980 1.00 75.25 79 ALA A O 1
ATOM 594 N N . SER A 1 80 ? 7.839 0.911 7.489 1.00 83.50 80 SER A N 1
ATOM 595 C CA . SER A 1 80 ? 7.958 1.516 8.815 1.00 83.50 80 SER A CA 1
ATOM 596 C C . SER A 1 80 ? 6.597 1.938 9.358 1.00 83.50 80 SER A C 1
ATOM 598 O O . SER A 1 80 ? 5.701 2.368 8.623 1.00 83.50 80 SER A O 1
ATOM 600 N N . VAL A 1 81 ? 6.452 1.828 10.678 1.00 91.94 81 VAL A N 1
ATOM 601 C CA . VAL A 1 81 ? 5.253 2.230 11.414 1.00 91.94 81 VAL A CA 1
ATOM 602 C C . VAL A 1 81 ? 5.613 3.348 12.388 1.00 91.94 81 VAL A C 1
ATOM 604 O O . VAL A 1 81 ? 6.463 3.185 13.258 1.00 91.94 81 VAL A O 1
ATOM 607 N N . THR A 1 82 ? 4.955 4.501 12.260 1.00 94.62 82 THR A N 1
ATOM 608 C CA . THR A 1 82 ? 5.137 5.652 13.158 1.00 94.62 82 THR A CA 1
ATOM 609 C C . THR A 1 82 ? 3.840 5.973 13.888 1.00 94.62 82 THR A C 1
ATOM 611 O O . THR A 1 82 ? 2.764 5.993 13.295 1.00 94.62 82 THR A O 1
ATOM 614 N N . VAL A 1 83 ? 3.925 6.282 15.180 1.00 95.94 83 VAL A N 1
ATOM 615 C CA . VAL A 1 83 ? 2.761 6.637 16.002 1.00 95.94 83 VAL A CA 1
ATOM 616 C C . VAL A 1 83 ? 2.698 8.143 16.228 1.00 95.94 83 VAL A C 1
ATOM 618 O O . VAL A 1 83 ? 3.692 8.784 16.556 1.00 95.94 83 VAL A O 1
ATOM 621 N N . THR A 1 84 ? 1.500 8.701 16.091 1.00 94.94 84 THR A N 1
ATOM 622 C CA . THR A 1 84 ? 1.154 10.069 16.500 1.00 94.94 84 THR A CA 1
ATOM 623 C C . THR A 1 84 ? 0.091 10.021 17.600 1.00 94.94 84 THR A C 1
ATOM 625 O O . THR A 1 84 ? -0.432 8.953 17.910 1.00 94.94 84 THR A O 1
ATOM 628 N N . ASP A 1 85 ? -0.319 11.174 18.133 1.00 91.06 85 ASP A N 1
ATOM 629 C CA . ASP A 1 85 ? -1.375 11.242 19.157 1.00 91.06 85 ASP A CA 1
ATOM 630 C C . ASP A 1 85 ? -2.726 10.658 18.703 1.00 91.06 85 ASP A C 1
ATOM 632 O O . ASP A 1 85 ? -3.540 10.250 19.531 1.00 91.06 85 ASP A O 1
ATOM 636 N N . THR A 1 86 ? -2.999 10.652 17.393 1.00 94.75 86 THR A N 1
ATOM 637 C CA . THR A 1 86 ? -4.322 10.294 16.842 1.00 94.75 86 THR A CA 1
ATOM 638 C C . THR A 1 86 ? -4.279 9.241 15.741 1.00 94.75 86 THR A C 1
ATOM 640 O O . THR A 1 86 ? -5.332 8.782 15.300 1.00 94.75 86 THR A O 1
ATOM 643 N N . ARG A 1 87 ? -3.095 8.842 15.269 1.00 96.88 87 ARG A N 1
ATOM 644 C CA . ARG A 1 87 ? -2.940 7.934 14.124 1.00 96.88 87 ARG A CA 1
ATOM 645 C C . ARG A 1 87 ? -1.726 7.033 14.262 1.00 96.88 87 ARG A C 1
ATOM 647 O O . ARG A 1 87 ? -0.704 7.461 14.796 1.00 96.88 87 ARG A O 1
ATOM 654 N N . ILE A 1 88 ? -1.839 5.844 13.682 1.00 96.94 88 ILE A N 1
ATOM 655 C CA . ILE A 1 88 ? -0.698 5.003 13.321 1.00 96.94 88 ILE A CA 1
ATOM 656 C C . ILE A 1 88 ? -0.474 5.212 11.821 1.00 96.94 88 ILE A C 1
ATOM 658 O O . ILE A 1 88 ? -1.379 4.998 11.014 1.00 96.94 88 ILE A O 1
ATOM 662 N N . LEU A 1 89 ? 0.701 5.711 11.462 1.00 95.81 89 LEU A N 1
ATOM 663 C CA . LEU A 1 89 ? 1.114 5.961 10.089 1.00 95.81 89 LEU A CA 1
ATOM 664 C C . LEU A 1 89 ? 1.954 4.781 9.613 1.00 95.81 89 LEU A C 1
ATOM 666 O O . LEU A 1 89 ? 2.867 4.354 10.314 1.00 95.81 89 LEU A O 1
ATOM 670 N N . ILE A 1 90 ? 1.636 4.287 8.427 1.00 93.12 90 ILE A N 1
ATOM 671 C CA . ILE A 1 90 ? 2.384 3.249 7.722 1.00 93.12 90 ILE A CA 1
ATOM 672 C C . ILE A 1 90 ? 3.079 3.910 6.529 1.00 93.12 90 ILE A C 1
ATOM 674 O O . ILE A 1 90 ? 2.467 4.763 5.881 1.00 93.12 90 ILE A O 1
ATOM 678 N N . SER A 1 91 ? 4.347 3.582 6.267 1.00 88.00 91 SER A N 1
ATOM 679 C CA . SER A 1 91 ? 5.049 4.104 5.081 1.00 88.00 91 SER A CA 1
ATOM 680 C C . SER A 1 91 ? 4.562 3.458 3.787 1.00 88.00 91 SER A C 1
ATOM 682 O O . SER A 1 91 ? 4.550 4.117 2.755 1.00 88.00 91 SER A O 1
ATOM 684 N N . GLU A 1 92 ? 4.083 2.216 3.875 1.00 86.50 92 GLU A N 1
ATOM 685 C CA . GLU A 1 92 ? 3.599 1.424 2.747 1.00 86.50 92 GLU A CA 1
ATOM 686 C C . GLU A 1 92 ? 2.103 1.116 2.844 1.00 86.50 92 GLU A C 1
ATOM 688 O O . GLU A 1 92 ? 1.500 1.148 3.918 1.00 86.50 92 GLU A O 1
ATOM 693 N N . ARG A 1 93 ? 1.476 0.807 1.705 1.00 88.69 93 ARG A N 1
ATOM 694 C CA . ARG A 1 93 ? 0.051 0.442 1.650 1.00 88.69 93 ARG A CA 1
ATOM 695 C C . ARG A 1 93 ? -0.173 -1.034 1.995 1.00 88.69 93 ARG A C 1
ATOM 697 O O . ARG A 1 93 ? 0.700 -1.871 1.812 1.00 88.69 93 ARG A O 1
ATOM 704 N N . ILE A 1 94 ? -1.400 -1.369 2.396 1.00 91.88 94 ILE A N 1
ATOM 705 C CA . ILE A 1 94 ? -1.834 -2.766 2.550 1.00 91.88 94 ILE A CA 1
ATOM 706 C C . ILE A 1 94 ? -2.421 -3.256 1.224 1.00 91.88 94 ILE A C 1
ATOM 708 O O . ILE A 1 94 ? -3.382 -2.677 0.705 1.00 91.88 94 ILE A O 1
ATOM 712 N N . TYR A 1 95 ? -1.856 -4.337 0.696 1.00 90.12 95 TYR A N 1
ATOM 713 C CA . TYR A 1 95 ? -2.246 -4.959 -0.559 1.00 90.12 95 TYR A CA 1
ATOM 714 C C . TYR A 1 95 ? -3.297 -6.050 -0.348 1.00 90.12 95 TYR A C 1
ATOM 716 O O . TYR A 1 95 ? -3.238 -6.858 0.579 1.00 90.12 95 TYR A O 1
ATOM 724 N N . PHE A 1 96 ? -4.258 -6.084 -1.266 1.00 91.50 96 PHE A N 1
ATOM 725 C CA . PHE A 1 96 ? -5.315 -7.084 -1.318 1.00 91.50 96 PHE A CA 1
ATOM 726 C C . PHE A 1 96 ? -5.367 -7.691 -2.711 1.00 91.50 96 PHE A C 1
ATOM 728 O O . PHE A 1 96 ? -5.030 -7.028 -3.696 1.00 91.50 96 PHE A O 1
ATOM 735 N N . ASP A 1 97 ? -5.868 -8.916 -2.805 1.00 86.44 97 ASP A N 1
ATOM 736 C CA . ASP A 1 97 ? -6.187 -9.504 -4.097 1.00 86.44 97 ASP A CA 1
ATOM 737 C C . ASP A 1 97 ? -7.201 -8.661 -4.873 1.00 86.44 97 ASP A C 1
ATOM 739 O O . ASP A 1 97 ? -8.051 -7.958 -4.304 1.00 86.44 97 ASP A O 1
ATOM 743 N N . TYR A 1 98 ? -7.093 -8.731 -6.203 1.00 81.62 98 TYR A N 1
ATOM 744 C CA . TYR A 1 98 ? -7.937 -7.952 -7.097 1.00 81.62 98 TYR A CA 1
ATOM 745 C C . TYR A 1 98 ? -9.410 -8.212 -6.786 1.00 81.62 98 TYR A C 1
ATOM 747 O O . TYR A 1 98 ? -9.868 -9.356 -6.776 1.00 81.62 98 TYR A O 1
ATOM 755 N N . ASP A 1 99 ? -10.125 -7.121 -6.511 1.00 81.38 99 ASP A N 1
ATOM 756 C CA . ASP A 1 99 ? -11.549 -7.117 -6.180 1.00 81.38 99 ASP A CA 1
ATOM 757 C C . ASP A 1 99 ? -11.942 -7.991 -4.964 1.00 81.38 99 ASP A C 1
ATOM 759 O O . ASP A 1 99 ? -13.077 -8.450 -4.826 1.00 81.38 99 ASP A O 1
ATOM 763 N N . ARG A 1 100 ? -10.990 -8.239 -4.053 1.00 90.19 100 ARG A N 1
ATOM 764 C CA . ARG A 1 100 ? -11.153 -9.099 -2.870 1.00 90.19 100 ARG A CA 1
ATOM 765 C C . ARG A 1 100 ? -10.676 -8.424 -1.583 1.00 90.19 100 ARG A C 1
ATOM 767 O O . ARG A 1 100 ? -10.059 -7.356 -1.595 1.00 90.19 100 ARG A O 1
ATOM 774 N N . ASP A 1 101 ? -11.017 -9.054 -0.464 1.00 91.69 101 ASP A N 1
ATOM 775 C CA . ASP A 1 101 ? -10.619 -8.734 0.913 1.00 91.69 101 ASP A CA 1
ATOM 776 C C . ASP A 1 101 ? -9.540 -9.676 1.469 1.00 91.69 101 ASP A C 1
ATOM 778 O O . ASP A 1 101 ? -9.127 -9.533 2.616 1.00 91.69 101 ASP A O 1
ATOM 782 N N . THR A 1 102 ? -9.037 -10.599 0.649 1.00 93.25 102 THR A N 1
ATOM 783 C CA . THR A 1 102 ? -7.848 -11.397 0.957 1.00 93.25 102 THR A CA 1
ATOM 784 C C . THR A 1 102 ? -6.620 -10.488 0.956 1.00 93.25 102 THR A C 1
ATOM 786 O O . THR A 1 102 ? -6.284 -9.915 -0.080 1.00 93.25 102 THR A O 1
ATOM 789 N N . ILE A 1 103 ? -5.994 -10.320 2.124 1.00 94.00 103 ILE A N 1
ATOM 790 C CA . ILE A 1 103 ? -4.733 -9.584 2.280 1.00 94.00 103 ILE A CA 1
ATOM 791 C C . ILE A 1 103 ? -3.615 -10.409 1.641 1.00 94.00 103 ILE A C 1
ATOM 793 O O . ILE A 1 103 ? -3.565 -11.621 1.847 1.00 94.00 103 ILE A O 1
ATOM 797 N N . ARG A 1 104 ? -2.736 -9.759 0.877 1.00 90.06 104 ARG A N 1
ATOM 798 C CA . ARG A 1 104 ? -1.576 -10.412 0.261 1.00 90.06 104 ARG A CA 1
ATOM 799 C C . ARG A 1 104 ? -0.438 -10.590 1.260 1.00 90.06 104 ARG A C 1
ATOM 801 O O . ARG A 1 104 ? -0.233 -9.728 2.115 1.00 90.06 104 ARG A O 1
ATOM 808 N N . ASP A 1 105 ? 0.331 -11.662 1.095 1.00 87.69 105 ASP A N 1
ATOM 809 C CA . ASP A 1 105 ? 1.418 -12.039 2.007 1.00 87.69 105 ASP A CA 1
ATOM 810 C C . ASP A 1 105 ? 2.481 -10.935 2.169 1.00 87.69 105 ASP A C 1
ATOM 812 O O . ASP A 1 105 ? 2.954 -10.699 3.279 1.00 87.69 105 ASP A O 1
ATOM 816 N N . VAL A 1 106 ? 2.742 -10.156 1.113 1.00 82.06 106 VAL A N 1
ATOM 817 C CA . VAL A 1 106 ? 3.641 -8.984 1.133 1.00 82.06 106 VAL A CA 1
ATOM 818 C C . VAL A 1 106 ? 3.271 -7.941 2.202 1.00 82.06 106 VAL A C 1
ATOM 820 O O . VAL A 1 106 ? 4.118 -7.223 2.720 1.00 82.06 106 VAL A O 1
ATOM 823 N N . SER A 1 107 ? 1.994 -7.851 2.594 1.00 90.38 107 SER A N 1
ATOM 824 C CA . SER A 1 107 ? 1.539 -6.891 3.615 1.00 90.38 107 SER A CA 1
ATOM 825 C C . SER A 1 107 ? 1.673 -7.402 5.048 1.00 90.38 107 SER A C 1
ATOM 827 O O . SER A 1 107 ? 1.505 -6.623 5.988 1.00 90.38 107 SER A O 1
ATOM 829 N N . MET A 1 108 ? 1.940 -8.695 5.240 1.00 90.75 108 MET A N 1
ATOM 830 C CA . MET A 1 108 ? 1.967 -9.322 6.564 1.00 90.75 108 MET A CA 1
ATOM 831 C C . MET A 1 108 ? 3.084 -8.777 7.461 1.00 90.75 108 MET A C 1
ATOM 833 O O . MET A 1 108 ? 2.789 -8.480 8.617 1.00 90.75 108 MET A O 1
ATOM 837 N N . PRO A 1 109 ? 4.320 -8.544 6.976 1.00 89.75 109 PRO A N 1
ATOM 838 C CA . PRO A 1 109 ? 5.374 -7.972 7.810 1.00 89.75 109 PRO A CA 1
ATOM 839 C C . PRO A 1 109 ? 5.039 -6.561 8.312 1.00 89.75 109 PRO A C 1
ATOM 841 O O . PRO A 1 109 ? 5.240 -6.255 9.486 1.00 89.75 109 PRO A O 1
ATOM 844 N N . LEU A 1 110 ? 4.451 -5.712 7.461 1.00 91.88 110 LEU A N 1
ATOM 845 C CA . LEU A 1 110 ? 3.958 -4.394 7.873 1.00 91.88 110 LEU A CA 1
ATOM 846 C C . LEU A 1 110 ? 2.827 -4.521 8.906 1.00 91.88 110 LEU A C 1
ATOM 848 O O . LEU A 1 110 ? 2.810 -3.807 9.907 1.00 91.88 110 LEU A O 1
ATOM 852 N N . LEU A 1 111 ? 1.872 -5.428 8.682 1.00 95.25 111 LEU A N 1
ATOM 853 C CA . LEU A 1 111 ? 0.763 -5.651 9.611 1.00 95.25 111 LEU A CA 1
ATOM 854 C C . LEU A 1 111 ? 1.219 -6.234 10.956 1.00 95.25 111 LEU A C 1
ATOM 856 O O . LEU A 1 111 ? 0.606 -5.927 11.978 1.00 95.25 111 LEU A O 1
ATOM 860 N N . ASP A 1 112 ? 2.288 -7.025 10.970 1.00 94.19 112 ASP A N 1
ATOM 861 C CA . ASP A 1 112 ? 2.936 -7.510 12.187 1.00 94.19 112 ASP A CA 1
ATOM 862 C C . ASP A 1 112 ? 3.513 -6.346 12.996 1.00 94.19 112 ASP A C 1
ATOM 864 O O . ASP A 1 112 ? 3.194 -6.215 14.178 1.00 94.19 112 ASP A O 1
ATOM 868 N N . GLN A 1 113 ? 4.244 -5.429 12.350 1.00 94.00 113 GLN A N 1
ATOM 869 C CA . GLN A 1 113 ? 4.727 -4.210 13.009 1.00 94.00 113 GLN A CA 1
ATOM 870 C C . GLN A 1 113 ? 3.570 -3.361 13.562 1.00 94.00 113 GLN A C 1
ATOM 872 O O . GLN A 1 113 ? 3.637 -2.850 14.681 1.00 94.00 113 GLN A O 1
ATOM 877 N N . VAL A 1 114 ? 2.470 -3.224 12.808 1.00 96.94 114 VAL A N 1
ATOM 878 C CA . VAL A 1 114 ? 1.268 -2.523 13.288 1.00 96.94 114 VAL A CA 1
ATOM 879 C C . VAL A 1 114 ? 0.673 -3.232 14.509 1.00 96.94 114 VAL A C 1
ATOM 881 O O . VAL A 1 114 ? 0.274 -2.563 15.464 1.00 96.94 114 VAL A O 1
ATOM 884 N N . ALA A 1 115 ? 0.616 -4.566 14.517 1.00 97.69 115 ALA A N 1
ATOM 885 C CA . ALA A 1 115 ? 0.120 -5.334 15.655 1.00 97.69 115 ALA A CA 1
ATOM 886 C C . ALA A 1 115 ? 0.979 -5.115 16.909 1.00 97.69 115 ALA A C 1
ATOM 888 O O . ALA A 1 115 ? 0.426 -4.902 17.992 1.00 97.69 115 ALA A O 1
ATOM 889 N N . ASP A 1 116 ? 2.303 -5.125 16.771 1.00 96.12 116 ASP A N 1
ATOM 890 C CA . ASP A 1 116 ? 3.242 -4.864 17.867 1.00 96.12 116 ASP A CA 1
ATOM 891 C C . ASP A 1 116 ? 3.047 -3.454 18.434 1.00 96.12 116 ASP A C 1
ATOM 893 O O . ASP A 1 116 ? 2.820 -3.285 19.635 1.00 96.12 116 ASP A O 1
ATOM 897 N N . VAL A 1 117 ? 2.969 -2.448 17.561 1.00 96.38 117 VAL A N 1
ATOM 898 C CA . VAL A 1 117 ? 2.686 -1.062 17.953 1.00 96.38 117 VAL A CA 1
ATOM 899 C C . VAL A 1 117 ? 1.368 -0.948 18.724 1.00 96.38 117 VAL A C 1
ATOM 901 O O . VAL A 1 117 ? 1.314 -0.299 19.770 1.00 96.38 117 VAL A O 1
ATOM 904 N N . ILE A 1 118 ? 0.288 -1.586 18.257 1.00 97.00 118 ILE A N 1
ATOM 905 C CA . ILE A 1 118 ? -1.003 -1.534 18.959 1.00 97.00 118 ILE A CA 1
ATOM 906 C C . ILE A 1 118 ? -0.901 -2.191 20.341 1.00 97.00 118 ILE A C 1
ATOM 908 O O . ILE A 1 118 ? -1.506 -1.698 21.299 1.00 97.00 118 ILE A O 1
ATOM 912 N N . GLN A 1 119 ? -0.150 -3.283 20.481 1.00 95.94 119 GLN A N 1
ATOM 913 C CA . GLN A 1 119 ? 0.057 -3.949 21.770 1.00 95.94 119 GLN A CA 1
ATOM 914 C C . GLN A 1 119 ? 0.816 -3.065 22.770 1.00 95.94 119 GLN A C 1
ATOM 916 O O . GLN A 1 119 ? 0.500 -3.101 23.961 1.00 95.94 119 GLN A O 1
ATOM 921 N N . GLU A 1 120 ? 1.731 -2.221 22.293 1.00 95.69 120 GLU A N 1
ATOM 922 C CA . GLU A 1 120 ? 2.475 -1.255 23.111 1.00 95.69 120 GLU A CA 1
ATOM 923 C C . GLU A 1 120 ? 1.676 0.010 23.462 1.00 95.69 120 GLU A C 1
ATOM 925 O O . GLU A 1 120 ? 1.972 0.679 24.458 1.00 95.69 120 GLU A O 1
ATOM 930 N N . LEU A 1 121 ? 0.630 0.340 22.691 1.00 95.19 121 LEU A N 1
ATOM 931 C CA . LEU A 1 121 ? -0.235 1.478 23.005 1.00 95.19 121 LEU A CA 1
ATOM 932 C C . LEU A 1 121 ? -0.883 1.322 24.395 1.00 95.19 121 LEU A C 1
ATOM 934 O O . LEU A 1 121 ? -1.314 0.221 24.755 1.00 95.19 121 LEU A O 1
ATOM 938 N N . PRO A 1 122 ? -1.080 2.429 25.143 1.00 94.19 122 PRO A N 1
ATOM 939 C CA . PRO A 1 122 ? -1.790 2.410 26.416 1.00 94.19 122 PRO A CA 1
ATOM 940 C C . PRO A 1 122 ? -3.113 1.636 26.340 1.00 94.19 122 PRO A C 1
ATOM 942 O O . PRO A 1 122 ? -3.926 1.860 25.442 1.00 94.19 122 PRO A O 1
ATOM 945 N N . GLN A 1 123 ? -3.357 0.767 27.326 1.00 86.69 123 GLN A N 1
ATOM 946 C CA . GLN A 1 123 ? -4.495 -0.170 27.362 1.00 86.69 123 GLN A CA 1
ATOM 947 C C . GLN A 1 123 ? -5.870 0.500 27.215 1.00 86.69 123 GLN A C 1
ATOM 949 O O . GLN A 1 123 ? -6.833 -0.132 26.795 1.00 86.69 123 GLN A O 1
ATOM 954 N N . GLY A 1 124 ? -5.978 1.789 27.548 1.00 88.56 124 GLY A N 1
ATOM 955 C CA . GLY A 1 124 ? -7.220 2.533 27.391 1.00 88.56 124 GLY A CA 1
ATOM 956 C C . GLY A 1 124 ? -7.542 2.957 25.956 1.00 88.56 124 GLY A C 1
ATOM 957 O O . GLY A 1 124 ? -8.687 3.312 25.686 1.00 88.56 124 GLY A O 1
ATOM 958 N N . LEU A 1 125 ? -6.571 2.930 25.047 1.00 94.25 125 LEU A N 1
ATOM 959 C CA . LEU A 1 125 ? -6.747 3.370 23.668 1.00 94.25 125 LEU A CA 1
ATOM 960 C C . LEU A 1 125 ? -7.241 2.227 22.784 1.00 94.25 125 LEU A C 1
ATOM 962 O O . LEU A 1 125 ? -6.798 1.078 22.906 1.00 94.25 125 LEU A O 1
ATOM 966 N N . ARG A 1 126 ? -8.146 2.582 21.870 1.00 96.25 126 ARG A N 1
ATOM 967 C CA . ARG A 1 126 ? -8.649 1.704 20.809 1.00 96.25 126 ARG A CA 1
ATOM 968 C C . ARG A 1 126 ? -8.122 2.195 19.468 1.00 96.25 126 ARG A C 1
ATOM 970 O O . ARG A 1 126 ? -7.829 3.377 19.322 1.00 96.25 126 ARG A O 1
ATOM 977 N N . VAL A 1 127 ? -8.039 1.314 18.486 1.00 98.06 127 VAL A N 1
ATOM 978 C CA . VAL A 1 127 ? -7.622 1.642 17.124 1.00 98.06 127 VAL A CA 1
ATOM 979 C C . VAL A 1 127 ? -8.743 1.279 16.166 1.00 98.06 127 VAL A C 1
ATOM 981 O O . VAL A 1 127 ? -9.273 0.170 16.204 1.00 98.06 127 VAL A O 1
ATOM 984 N N . ARG A 1 128 ? -9.126 2.230 15.315 1.00 98.56 128 ARG A N 1
ATOM 985 C CA . ARG A 1 128 ? -10.073 2.014 14.227 1.00 98.56 128 ARG A CA 1
ATOM 986 C C . ARG A 1 128 ? -9.333 1.893 12.907 1.00 98.56 128 ARG A C 1
ATOM 988 O O . ARG A 1 128 ? -8.554 2.777 12.562 1.00 98.56 128 ARG A O 1
ATOM 995 N N . VAL A 1 129 ? -9.628 0.826 12.179 1.00 98.62 129 VAL A N 1
ATOM 996 C CA . VAL A 1 129 ? -9.140 0.581 10.825 1.00 98.62 129 VAL A CA 1
ATOM 997 C C . VAL A 1 129 ? -10.165 1.115 9.826 1.00 98.62 129 VAL A C 1
ATOM 999 O O . VAL A 1 129 ? -11.298 0.639 9.764 1.00 98.62 129 VAL A O 1
ATOM 1002 N N . ASP A 1 130 ? -9.781 2.122 9.057 1.00 98.31 130 ASP A N 1
ATOM 1003 C CA . ASP A 1 130 ? -10.641 2.814 8.105 1.00 98.31 130 ASP A CA 1
ATOM 1004 C C . ASP A 1 130 ? -10.235 2.421 6.673 1.00 98.31 130 ASP A C 1
ATOM 1006 O O . ASP A 1 130 ? -9.125 2.711 6.235 1.00 98.31 130 ASP A O 1
ATOM 1010 N N . GLY A 1 131 ? -11.119 1.732 5.945 1.00 97.69 131 GLY A N 1
ATOM 1011 C CA . GLY A 1 131 ? -10.880 1.275 4.572 1.00 97.69 131 GLY A CA 1
ATOM 1012 C C . GLY A 1 131 ? -11.524 2.176 3.518 1.00 97.69 131 GLY A C 1
ATOM 1013 O O . GLY A 1 131 ? -12.720 2.489 3.604 1.00 97.69 131 GLY A O 1
ATOM 1014 N N . TYR A 1 132 ? -10.761 2.509 2.477 1.00 97.25 132 TYR A N 1
ATOM 1015 C CA . TYR A 1 132 ? -11.157 3.390 1.374 1.00 97.25 132 TYR A CA 1
ATOM 1016 C C . TYR A 1 132 ? -10.953 2.719 0.006 1.00 97.25 132 TYR A C 1
ATOM 1018 O O . TYR A 1 132 ? -10.182 1.768 -0.140 1.00 97.25 132 TYR A O 1
ATOM 1026 N N . SER A 1 133 ? -11.657 3.215 -1.006 1.00 94.62 133 SER A N 1
ATOM 1027 C CA . SER A 1 133 ? -11.509 2.819 -2.407 1.00 94.62 133 SER A CA 1
ATOM 1028 C C . SER A 1 133 ? -11.314 4.048 -3.295 1.00 94.62 133 SER A C 1
ATOM 1030 O O . SER A 1 133 ? -11.485 5.184 -2.856 1.00 94.62 133 SER A O 1
ATOM 1032 N N . ASP A 1 134 ? -11.021 3.816 -4.572 1.00 92.25 134 ASP A N 1
ATOM 1033 C CA . ASP A 1 134 ? -11.226 4.830 -5.606 1.00 92.25 134 ASP A CA 1
ATOM 1034 C C . ASP A 1 134 ? -12.712 4.927 -6.005 1.00 92.25 134 ASP A C 1
ATOM 1036 O O . ASP A 1 134 ? -13.583 4.270 -5.417 1.00 92.25 134 ASP A O 1
ATOM 1040 N N . ASP A 1 135 ? -13.003 5.785 -6.981 1.00 94.12 135 ASP A N 1
ATOM 1041 C CA . ASP A 1 135 ? -14.346 6.037 -7.506 1.00 94.12 135 ASP A CA 1
ATOM 1042 C C . ASP A 1 135 ? -14.793 5.078 -8.619 1.00 94.12 135 ASP A C 1
ATOM 1044 O O . ASP A 1 135 ? -15.888 5.249 -9.162 1.00 94.12 135 ASP A O 1
ATOM 1048 N N . GLN A 1 136 ? -13.986 4.071 -8.964 1.00 93.88 136 GLN A N 1
ATOM 1049 C CA . GLN A 1 136 ? -14.337 3.135 -10.024 1.00 93.88 136 GLN A CA 1
ATOM 1050 C C . GLN A 1 136 ? -15.384 2.143 -9.524 1.00 93.88 136 GLN A C 1
ATOM 1052 O O . GLN A 1 136 ? -15.292 1.602 -8.424 1.00 93.88 136 GLN A O 1
ATOM 1057 N N . GLY A 1 137 ? -16.394 1.881 -10.351 1.00 91.56 137 GLY A N 1
ATOM 1058 C CA . GLY A 1 137 ? -17.492 0.984 -10.003 1.00 91.56 137 GLY A CA 1
ATOM 1059 C C . GLY A 1 137 ? -18.615 1.655 -9.207 1.00 91.56 137 GLY A C 1
ATOM 1060 O O . GLY A 1 137 ? -18.774 2.874 -9.166 1.00 91.56 137 GLY A O 1
ATOM 1061 N N . VAL A 1 138 ? -19.490 0.833 -8.626 1.00 95.88 138 VAL A N 1
ATOM 1062 C CA . VAL A 1 138 ? -20.692 1.319 -7.936 1.00 95.88 138 VAL A CA 1
ATOM 1063 C C . VAL A 1 138 ? -20.348 1.672 -6.493 1.00 95.88 138 VAL A C 1
ATOM 1065 O O . VAL A 1 138 ? -19.851 0.833 -5.751 1.00 95.88 138 VAL A O 1
ATOM 1068 N N . ARG A 1 139 ? -20.719 2.874 -6.031 1.00 94.81 139 ARG A N 1
ATOM 1069 C CA . ARG A 1 139 ? -20.441 3.321 -4.651 1.00 94.81 139 ARG A CA 1
ATOM 1070 C C . ARG A 1 139 ? -20.848 2.306 -3.574 1.00 94.81 139 ARG A C 1
ATOM 1072 O O . ARG A 1 139 ? -20.096 2.091 -2.635 1.00 94.81 139 ARG A O 1
ATOM 1079 N N . ALA A 1 140 ? -22.028 1.692 -3.688 1.00 96.19 140 ALA A N 1
ATOM 1080 C CA . ALA A 1 140 ? -22.490 0.694 -2.716 1.00 96.19 140 ALA A CA 1
ATOM 1081 C C . ALA A 1 140 ? -21.567 -0.535 -2.650 1.00 96.19 140 ALA A C 1
ATOM 1083 O O . ALA A 1 140 ? -21.316 -1.049 -1.565 1.00 96.19 140 ALA A O 1
ATOM 1084 N N . TYR A 1 141 ? -21.039 -0.957 -3.801 1.00 95.00 141 TYR A N 1
ATOM 1085 C CA . TYR A 1 141 ? -20.057 -2.031 -3.888 1.00 95.00 141 TYR A CA 1
ATOM 1086 C C . TYR A 1 141 ? -18.736 -1.625 -3.228 1.00 95.00 141 TYR A C 1
ATOM 1088 O O . TYR A 1 141 ? -18.220 -2.344 -2.382 1.00 95.00 141 TYR A O 1
ATOM 1096 N N . ASN A 1 142 ? -18.246 -0.425 -3.531 1.00 95.81 142 ASN A N 1
ATOM 1097 C CA . ASN A 1 142 ? -17.008 0.096 -2.961 1.00 95.81 142 ASN A CA 1
ATOM 1098 C C . ASN A 1 142 ? -17.067 0.257 -1.436 1.00 95.81 142 ASN A C 1
ATOM 1100 O O . ASN A 1 142 ? -16.093 -0.042 -0.750 1.00 95.81 142 ASN A O 1
ATOM 1104 N N . VAL A 1 143 ? -18.211 0.690 -0.898 1.00 96.88 143 VAL A N 1
ATOM 1105 C CA . VAL A 1 143 ? -18.439 0.765 0.555 1.00 96.88 143 VAL A CA 1
ATOM 1106 C C . VAL A 1 143 ? -18.398 -0.627 1.193 1.00 96.88 143 VAL A C 1
ATOM 1108 O O . VAL A 1 143 ? -17.767 -0.791 2.235 1.00 96.88 143 VAL A O 1
ATOM 1111 N N . ASP A 1 144 ? -19.030 -1.631 0.577 1.00 97.00 144 ASP A N 1
ATOM 1112 C CA . ASP A 1 144 ? -18.980 -3.016 1.064 1.00 97.00 144 ASP A CA 1
ATOM 1113 C C . ASP A 1 144 ? -17.559 -3.597 0.999 1.00 97.00 144 ASP A C 1
ATOM 1115 O O . ASP A 1 144 ? -17.056 -4.129 1.989 1.00 97.00 144 ASP A O 1
ATOM 1119 N N . LEU A 1 145 ? -16.877 -3.442 -0.139 1.00 95.50 145 LEU A N 1
ATOM 1120 C CA . LEU A 1 145 ? -15.522 -3.948 -0.335 1.00 95.50 145 LEU A CA 1
ATOM 1121 C C . LEU A 1 145 ? -14.541 -3.309 0.650 1.00 95.50 145 LEU A C 1
ATOM 1123 O O . LEU A 1 145 ? -13.758 -4.016 1.284 1.00 95.50 145 LEU A O 1
ATOM 1127 N N . SER A 1 146 ? -14.589 -1.987 0.825 1.00 97.69 146 SER A N 1
ATOM 1128 C CA . SER A 1 146 ? -13.681 -1.310 1.749 1.00 97.69 146 SER A CA 1
ATOM 1129 C C . SER A 1 146 ? -13.986 -1.655 3.215 1.00 97.69 146 SER A C 1
ATOM 1131 O O . SER A 1 146 ? -13.062 -1.750 4.023 1.00 97.69 146 SER A O 1
ATOM 1133 N N . TYR A 1 147 ? -15.252 -1.940 3.552 1.00 97.88 147 TYR A N 1
ATOM 1134 C CA . TYR A 1 147 ? -15.648 -2.465 4.863 1.00 97.88 147 TYR A CA 1
ATOM 1135 C C . TYR A 1 147 ? -15.081 -3.867 5.114 1.00 97.88 147 TYR A C 1
ATOM 1137 O O . TYR A 1 147 ? -14.499 -4.113 6.172 1.00 97.88 147 TYR A O 1
ATOM 1145 N N . ARG A 1 148 ? -15.205 -4.778 4.140 1.00 97.88 148 ARG A N 1
ATOM 1146 C CA . ARG A 1 148 ? -14.649 -6.138 4.227 1.00 97.88 148 ARG A CA 1
ATOM 1147 C C . ARG A 1 148 ? -13.125 -6.135 4.326 1.00 97.88 148 ARG A C 1
ATOM 1149 O O . ARG A 1 148 ? -12.574 -6.842 5.160 1.00 97.88 148 ARG A O 1
ATOM 1156 N N . ARG A 1 149 ? -12.445 -5.269 3.572 1.00 98.12 149 ARG A N 1
ATOM 1157 C CA . ARG A 1 149 ? -10.987 -5.079 3.671 1.00 98.12 149 ARG A CA 1
ATOM 1158 C C . ARG A 1 149 ? -10.552 -4.591 5.050 1.00 98.12 149 ARG A C 1
ATOM 1160 O O . ARG A 1 149 ? -9.656 -5.177 5.651 1.00 98.12 149 ARG A O 1
ATOM 1167 N N . ALA A 1 150 ? -11.221 -3.572 5.593 1.00 98.56 150 ALA A N 1
ATOM 1168 C CA . ALA A 1 150 ? -10.938 -3.092 6.945 1.00 98.56 150 ALA A CA 1
ATOM 1169 C C . ALA A 1 150 ? -11.190 -4.181 8.006 1.00 98.56 150 ALA A C 1
ATOM 1171 O O . ALA A 1 150 ? -10.433 -4.308 8.969 1.00 98.56 150 ALA A O 1
ATOM 1172 N N . ARG A 1 151 ? -12.224 -5.010 7.804 1.00 98.50 151 ARG A N 1
ATOM 1173 C CA . ARG A 1 151 ? -12.495 -6.180 8.645 1.00 98.50 151 ARG A CA 1
ATOM 1174 C C . ARG A 1 151 ? -11.367 -7.209 8.578 1.00 98.50 151 ARG A C 1
ATOM 1176 O O . ARG A 1 151 ? -10.940 -7.662 9.634 1.00 98.50 151 ARG A O 1
ATOM 1183 N N . ALA A 1 152 ? -10.893 -7.556 7.382 1.00 98.44 152 ALA A N 1
ATOM 1184 C CA . ALA A 1 152 ? -9.817 -8.526 7.190 1.00 98.44 152 ALA A CA 1
ATOM 1185 C C . ALA A 1 152 ? -8.533 -8.090 7.910 1.00 98.44 152 ALA A C 1
ATOM 1187 O O . ALA A 1 152 ? -7.904 -8.895 8.591 1.00 98.44 152 ALA A O 1
ATOM 1188 N N . VAL A 1 153 ? -8.201 -6.795 7.856 1.00 98.50 153 VAL A N 1
ATOM 1189 C CA . VAL A 1 153 ? -7.069 -6.224 8.607 1.00 98.50 153 VAL A CA 1
ATOM 1190 C C . VAL A 1 153 ? -7.272 -6.382 10.112 1.00 98.50 153 VAL A C 1
ATOM 1192 O O . VAL A 1 153 ? -6.375 -6.848 10.806 1.00 98.50 153 VAL A O 1
ATOM 1195 N N . VAL A 1 154 ? -8.457 -6.061 10.639 1.00 98.56 154 VAL A N 1
ATOM 1196 C CA . VAL A 1 154 ? -8.756 -6.269 12.066 1.00 98.56 154 VAL A CA 1
ATOM 1197 C C . VAL A 1 154 ? -8.676 -7.742 12.470 1.00 98.56 154 VAL A C 1
ATOM 1199 O O . VAL A 1 154 ? -8.187 -8.043 13.557 1.00 98.56 154 VAL A O 1
ATOM 1202 N N . GLU A 1 155 ? -9.159 -8.657 11.632 1.00 98.44 155 GLU A N 1
ATOM 1203 C CA . GLU A 1 155 ? -9.081 -10.099 11.889 1.00 98.44 155 GLU A CA 1
ATOM 1204 C C . GLU A 1 155 ? -7.631 -10.590 11.901 1.00 98.44 155 GLU A C 1
ATOM 1206 O O . GLU A 1 155 ? -7.263 -11.346 12.800 1.00 98.44 155 GLU A O 1
ATOM 1211 N N . TYR A 1 156 ? -6.795 -10.096 10.984 1.00 98.44 156 TYR A N 1
ATOM 1212 C CA . TYR A 1 156 ? -5.361 -10.368 10.981 1.00 98.44 156 TYR A CA 1
ATOM 1213 C C . TYR A 1 156 ? -4.686 -9.876 12.269 1.00 98.44 156 TYR A C 1
ATOM 1215 O O . TYR A 1 156 ? -4.063 -10.662 12.982 1.00 98.44 156 TYR A O 1
ATOM 1223 N N . LEU A 1 157 ? -4.875 -8.599 12.624 1.00 98.56 157 LEU A N 1
ATOM 1224 C CA . LEU A 1 157 ? -4.290 -7.998 13.830 1.00 98.56 157 LEU A CA 1
ATOM 1225 C C . LEU A 1 157 ? -4.721 -8.737 15.105 1.00 98.56 157 LEU A C 1
ATOM 1227 O O . LEU A 1 157 ? -3.901 -8.992 15.989 1.00 98.56 157 LEU A O 1
ATOM 1231 N N . ALA A 1 158 ? -5.995 -9.131 15.190 1.00 98.19 158 ALA A N 1
ATOM 1232 C CA . ALA A 1 158 ? -6.495 -9.936 16.299 1.00 98.19 158 ALA A CA 1
ATOM 1233 C C . ALA A 1 158 ? -5.835 -11.324 16.345 1.00 98.19 158 ALA A C 1
ATOM 1235 O O . ALA A 1 158 ? -5.454 -11.794 17.417 1.00 98.19 158 ALA A O 1
ATOM 1236 N N . GLY A 1 159 ? -5.638 -11.961 15.186 1.00 97.94 159 GLY A N 1
ATOM 1237 C CA . GLY A 1 159 ? -4.899 -13.219 15.063 1.00 97.94 159 GLY A CA 1
ATOM 1238 C C . GLY A 1 159 ? -3.437 -13.118 15.511 1.00 97.94 159 GLY A C 1
ATOM 1239 O O . GLY A 1 159 ? -2.884 -14.099 16.007 1.00 97.94 159 GLY A O 1
ATOM 1240 N N . ARG A 1 160 ? -2.828 -11.929 15.411 1.00 97.69 160 ARG A N 1
ATOM 1241 C CA . ARG A 1 160 ? -1.465 -11.652 15.894 1.00 97.69 160 ARG A CA 1
ATOM 1242 C C . ARG A 1 160 ? -1.374 -11.310 17.382 1.00 97.69 160 ARG A C 1
ATOM 1244 O O . ARG A 1 160 ? -0.263 -11.181 17.882 1.00 97.69 160 ARG A O 1
ATOM 1251 N N . GLY A 1 161 ? -2.499 -11.253 18.099 1.00 97.19 161 GLY A N 1
ATOM 1252 C CA . GLY A 1 161 ? -2.536 -11.087 19.557 1.00 97.19 161 GLY A CA 1
ATOM 1253 C C . GLY A 1 161 ? -3.097 -9.751 20.040 1.00 97.19 161 GLY A C 1
ATOM 1254 O O . GLY A 1 161 ? -3.224 -9.550 21.248 1.00 97.19 161 GLY A O 1
ATOM 1255 N N . VAL A 1 162 ? -3.487 -8.848 19.135 1.00 97.94 162 VAL A N 1
ATOM 1256 C CA . VAL A 1 162 ? -4.172 -7.611 19.523 1.00 97.94 162 VAL A CA 1
ATOM 1257 C C . VAL A 1 162 ? -5.562 -7.941 20.075 1.00 97.94 162 VAL A C 1
ATOM 1259 O O . VAL A 1 162 ? -6.364 -8.603 19.420 1.00 97.94 162 VAL A O 1
ATOM 1262 N N . ASP A 1 163 ? -5.880 -7.444 21.271 1.00 97.06 163 ASP A N 1
ATOM 1263 C CA . ASP A 1 163 ? -7.208 -7.623 21.863 1.00 97.06 163 ASP A CA 1
ATOM 1264 C C . ASP A 1 163 ? -8.307 -7.077 20.932 1.00 97.06 163 ASP A C 1
ATOM 1266 O O . ASP A 1 163 ? -8.300 -5.909 20.530 1.00 97.06 163 ASP A O 1
ATOM 1270 N N . ARG A 1 164 ? -9.282 -7.931 20.601 1.00 96.25 164 ARG A N 1
ATOM 1271 C CA . ARG A 1 164 ? -10.364 -7.619 19.666 1.00 96.25 164 ARG A CA 1
ATOM 1272 C C . ARG A 1 164 ? -11.209 -6.428 20.113 1.00 96.25 164 ARG A C 1
ATOM 1274 O O . ARG A 1 164 ? -11.706 -5.706 19.242 1.00 96.25 164 ARG A O 1
ATOM 1281 N N . ASP A 1 165 ? -11.345 -6.201 21.418 1.00 95.31 165 ASP A N 1
ATOM 1282 C CA . ASP A 1 165 ? -12.109 -5.079 21.980 1.00 95.31 165 ASP A CA 1
ATOM 1283 C C . ASP A 1 165 ? -11.399 -3.730 21.771 1.00 95.31 165 ASP A C 1
ATOM 1285 O O . ASP A 1 165 ? -12.034 -2.664 21.704 1.00 95.31 165 ASP A O 1
ATOM 1289 N N . ARG A 1 166 ? -10.077 -3.770 21.569 1.00 95.94 166 ARG A N 1
ATOM 1290 C CA . ARG A 1 166 ? -9.266 -2.602 21.207 1.00 95.94 166 ARG A CA 1
ATOM 1291 C C . ARG A 1 166 ? -9.366 -2.243 19.730 1.00 95.94 166 ARG A C 1
ATOM 1293 O O . ARG A 1 166 ? -8.877 -1.183 19.356 1.00 95.94 166 ARG A O 1
ATOM 1300 N N . LEU A 1 167 ? -10.023 -3.061 18.909 1.00 97.94 167 LEU A N 1
ATOM 1301 C CA . LEU A 1 167 ? -10.125 -2.864 17.466 1.00 97.94 167 LEU A CA 1
ATOM 1302 C C . LEU A 1 167 ? -11.545 -2.481 17.030 1.00 97.94 167 LEU A C 1
ATOM 1304 O O . LEU A 1 167 ? -12.537 -3.116 17.396 1.00 97.94 167 LEU A O 1
ATOM 1308 N N . ASP A 1 168 ? -11.642 -1.459 16.188 1.00 97.75 168 ASP A N 1
ATOM 1309 C CA . ASP A 1 168 ? -12.845 -1.084 15.440 1.00 97.75 168 ASP A CA 1
ATOM 1310 C C . ASP A 1 168 ? -12.518 -1.040 13.939 1.00 97.75 168 ASP A C 1
ATOM 1312 O O . ASP A 1 168 ? -11.350 -0.968 13.559 1.00 97.75 168 ASP A O 1
ATOM 1316 N N . TYR A 1 169 ? -13.523 -1.096 13.069 1.00 98.19 169 TYR A N 1
ATOM 1317 C CA . TYR A 1 169 ? -13.305 -0.999 11.625 1.00 98.19 169 TYR A CA 1
ATOM 1318 C C . TYR A 1 169 ? -14.488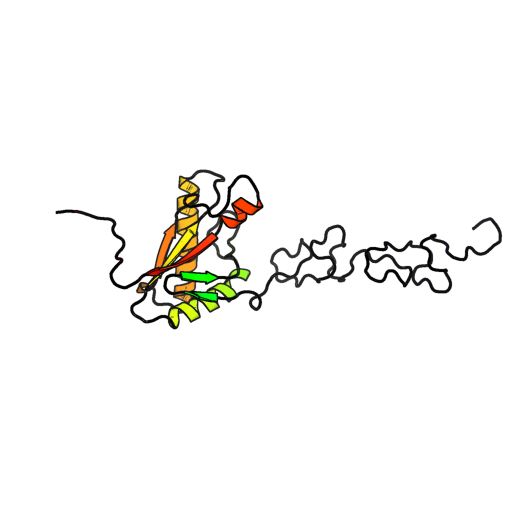 -0.376 10.892 1.00 98.19 169 TYR A C 1
ATOM 1320 O O . TYR A 1 169 ? -15.647 -0.556 11.275 1.00 98.19 169 TYR A O 1
ATOM 1328 N N . ARG A 1 170 ? -14.196 0.366 9.819 1.00 98.19 170 ARG A N 1
ATOM 1329 C CA . ARG A 1 170 ? -15.198 1.005 8.955 1.00 98.19 170 ARG A CA 1
ATOM 1330 C C . ARG A 1 170 ? -14.774 0.985 7.494 1.00 98.19 170 ARG A C 1
ATOM 1332 O O . ARG A 1 170 ? -13.592 1.041 7.182 1.00 98.19 170 ARG A O 1
ATOM 1339 N N . GLY A 1 171 ? -15.766 0.957 6.607 1.00 97.44 171 GLY A N 1
ATOM 1340 C CA . GLY A 1 171 ? -15.584 1.148 5.172 1.00 97.44 171 GLY A CA 1
ATOM 1341 C C . GLY A 1 171 ? -16.245 2.439 4.710 1.00 97.44 171 GLY A C 1
ATOM 1342 O O . GLY A 1 171 ? -17.430 2.648 4.973 1.00 97.44 171 GLY A O 1
ATOM 1343 N N . TYR A 1 172 ? -15.485 3.298 4.033 1.00 97.44 172 TYR A N 1
ATOM 1344 C CA . TYR A 1 172 ? -15.971 4.560 3.465 1.00 97.44 172 TYR A CA 1
ATOM 1345 C C . TYR A 1 172 ? -16.175 4.501 1.945 1.00 97.44 172 TYR A C 1
ATOM 1347 O O . TYR A 1 172 ? -16.740 5.429 1.367 1.00 97.44 172 TYR A O 1
ATOM 1355 N N . GLY A 1 173 ? -15.753 3.418 1.286 1.00 96.81 173 GLY A N 1
ATOM 1356 C CA . GLY A 1 173 ? -15.718 3.331 -0.170 1.00 96.81 173 GLY A CA 1
ATOM 1357 C C . GLY A 1 173 ? -14.970 4.527 -0.781 1.00 96.81 173 GLY A C 1
ATOM 1358 O O . GLY A 1 173 ? -13.882 4.847 -0.299 1.00 96.81 173 GLY A O 1
ATOM 1359 N N . PRO A 1 174 ? -15.543 5.205 -1.793 1.00 96.31 174 PRO A N 1
ATOM 1360 C CA . PRO A 1 174 ? -14.892 6.309 -2.502 1.00 96.31 174 PRO A CA 1
ATOM 1361 C C . PRO A 1 174 ? -14.953 7.651 -1.754 1.00 96.31 174 PRO A C 1
ATOM 1363 O O . PRO A 1 174 ? -14.511 8.673 -2.282 1.00 96.31 174 PRO A O 1
ATOM 1366 N N . ASP A 1 175 ? -15.570 7.698 -0.570 1.00 95.62 175 ASP A N 1
ATOM 1367 C CA . ASP A 1 175 ? -15.716 8.943 0.178 1.00 95.62 175 ASP A CA 1
ATOM 1368 C C . ASP A 1 175 ? -14.372 9.353 0.817 1.00 95.62 175 ASP A C 1
ATOM 1370 O O . ASP A 1 175 ? -13.572 8.510 1.217 1.00 95.62 175 ASP A O 1
ATOM 1374 N N . ASN A 1 176 ? -14.151 10.659 1.002 1.00 94.62 176 ASN A N 1
ATOM 1375 C CA . ASN A 1 176 ? -12.909 11.230 1.555 1.00 94.62 176 ASN A CA 1
ATOM 1376 C C . ASN A 1 176 ? -11.636 10.836 0.765 1.00 94.62 176 ASN A C 1
ATOM 1378 O O . ASN A 1 176 ? -10.705 10.249 1.337 1.00 94.62 176 ASN A O 1
ATOM 1382 N N . PRO A 1 177 ? -11.578 11.149 -0.545 1.00 95.94 177 PRO A N 1
ATOM 1383 C CA . PRO A 1 177 ? -10.380 10.923 -1.342 1.00 95.94 177 PRO A CA 1
ATOM 1384 C C . PRO A 1 177 ? -9.224 11.812 -0.860 1.00 95.94 177 PRO A C 1
ATOM 1386 O O . PRO A 1 177 ? -9.432 12.960 -0.463 1.00 95.94 177 PRO A O 1
ATOM 1389 N N . VAL A 1 178 ? -8.005 11.282 -0.918 1.00 95.31 178 VAL A N 1
ATOM 1390 C CA . VAL A 1 178 ? -6.751 12.001 -0.620 1.00 95.31 178 VAL A CA 1
ATOM 1391 C C . VAL A 1 178 ? -6.088 12.561 -1.876 1.00 95.31 178 VAL A C 1
ATOM 1393 O O . VAL A 1 178 ? -5.246 13.448 -1.780 1.00 95.31 178 VAL A O 1
ATOM 1396 N N . ALA A 1 179 ? -6.500 12.081 -3.049 1.00 95.38 179 ALA A N 1
ATOM 1397 C CA . ALA A 1 179 ? -6.078 12.575 -4.351 1.00 95.38 179 ALA A CA 1
ATOM 1398 C C . ALA A 1 179 ? -7.265 12.602 -5.334 1.00 95.38 179 ALA A C 1
ATOM 1400 O O . ALA A 1 179 ? -8.256 11.895 -5.125 1.00 95.38 179 ALA A O 1
ATOM 1401 N N . PRO A 1 180 ? -7.205 13.396 -6.416 1.00 96.62 180 PRO A N 1
ATOM 1402 C CA . PRO A 1 180 ? -8.159 13.288 -7.518 1.00 96.62 180 PRO A CA 1
ATOM 1403 C C . PRO A 1 180 ? -8.237 11.855 -8.075 1.00 96.62 180 PRO A C 1
ATOM 1405 O O . PRO A 1 180 ? -7.239 11.145 -8.122 1.00 96.62 180 PRO A O 1
ATOM 1408 N N . ASN A 1 181 ? -9.422 11.413 -8.504 1.00 93.69 181 ASN A N 1
ATOM 1409 C CA . ASN A 1 181 ? -9.604 10.085 -9.115 1.00 93.69 181 ASN A CA 1
ATOM 1410 C C . ASN A 1 181 ? -9.447 10.088 -10.650 1.00 93.69 181 ASN A C 1
ATOM 1412 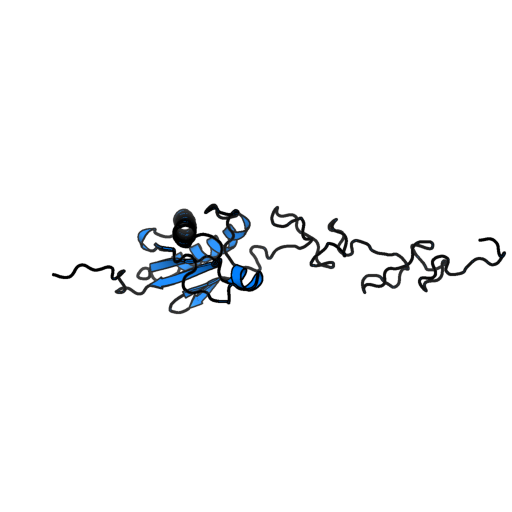O O . ASN A 1 181 ? -9.721 9.089 -11.318 1.00 93.69 181 ASN A O 1
ATOM 1416 N N . ASP A 1 182 ? -9.012 11.204 -11.227 1.00 95.56 182 ASP A N 1
ATOM 1417 C CA . ASP A 1 182 ? -8.857 11.375 -12.672 1.00 95.56 182 ASP A CA 1
ATOM 1418 C C . ASP A 1 182 ? -7.618 10.662 -13.242 1.00 95.56 182 ASP A C 1
ATOM 1420 O O . ASP A 1 182 ? -7.610 10.340 -14.431 1.00 95.56 182 ASP A O 1
ATOM 1424 N N . SER A 1 183 ? -6.634 10.298 -12.411 1.00 93.44 183 SER A N 1
ATOM 1425 C CA . SER A 1 183 ? -5.431 9.561 -12.825 1.00 93.44 183 SER A CA 1
ATOM 1426 C C . SER A 1 183 ? -5.306 8.168 -12.172 1.00 93.44 183 SER A C 1
ATOM 1428 O O . SER A 1 183 ? -5.851 7.939 -11.085 1.00 93.44 183 SER A O 1
ATOM 1430 N N . PRO A 1 184 ? -4.616 7.199 -12.812 1.00 88.75 184 PRO A N 1
ATOM 1431 C CA . PRO A 1 184 ? -4.302 5.905 -12.197 1.00 88.75 184 PRO A CA 1
ATOM 1432 C C . PRO A 1 184 ? -3.582 6.034 -10.849 1.00 88.75 184 PRO A C 1
ATOM 1434 O O . PRO A 1 184 ? -3.923 5.316 -9.906 1.00 88.75 184 PRO A O 1
ATOM 1437 N N . GLU A 1 185 ? -2.655 6.983 -10.743 1.00 88.00 185 GLU A N 1
ATOM 1438 C CA . GLU A 1 185 ? -1.847 7.264 -9.555 1.00 88.00 185 GLU A CA 1
ATOM 1439 C C . GLU A 1 185 ? -2.725 7.826 -8.430 1.00 88.00 185 GLU A C 1
ATOM 1441 O O . GLU A 1 185 ? -2.704 7.321 -7.308 1.00 88.00 185 GLU A O 1
ATOM 1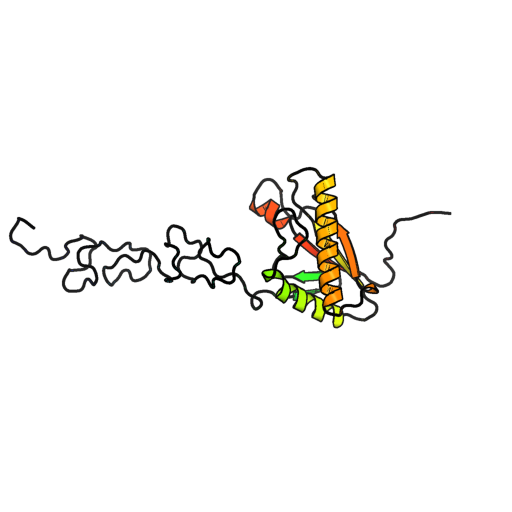446 N N . GLY A 1 186 ? -3.581 8.807 -8.737 1.00 92.38 186 GLY A N 1
ATOM 1447 C CA . GLY A 1 186 ? -4.516 9.382 -7.770 1.00 92.38 186 GLY A CA 1
ATOM 1448 C C . GLY A 1 186 ? -5.526 8.356 -7.245 1.00 92.38 186 GLY A C 1
ATOM 1449 O O . GLY A 1 186 ? -5.756 8.254 -6.037 1.00 92.38 186 GLY A O 1
ATOM 1450 N N . ARG A 1 187 ? -6.048 7.491 -8.125 1.00 91.94 187 ARG A N 1
ATOM 1451 C CA . ARG A 1 187 ? -6.876 6.344 -7.713 1.00 91.94 187 ARG A CA 1
ATOM 1452 C C . ARG A 1 187 ? -6.099 5.369 -6.827 1.00 91.94 187 ARG A C 1
ATOM 1454 O O . ARG A 1 187 ? -6.646 4.863 -5.849 1.00 91.94 187 ARG A O 1
ATOM 1461 N N . ALA A 1 188 ? -4.827 5.118 -7.134 1.00 86.31 188 ALA A N 1
ATOM 1462 C CA . ALA A 1 188 ? -3.973 4.255 -6.325 1.00 86.31 188 ALA A CA 1
ATOM 1463 C C . ALA A 1 188 ? -3.757 4.795 -4.908 1.00 86.31 188 ALA A C 1
ATOM 1465 O O . ALA A 1 188 ? -3.776 4.000 -3.972 1.00 86.31 188 ALA A O 1
ATOM 1466 N N . LEU A 1 189 ? -3.642 6.115 -4.743 1.00 89.38 189 LEU A N 1
ATOM 1467 C CA . LEU A 1 189 ? -3.582 6.765 -3.429 1.00 89.38 189 LEU A CA 1
ATOM 1468 C C . LEU A 1 189 ? -4.906 6.661 -2.657 1.00 89.38 189 LEU A C 1
ATOM 1470 O O . LEU A 1 189 ? -4.905 6.557 -1.433 1.00 89.38 189 LEU A O 1
ATOM 1474 N N . ASN A 1 190 ? -6.050 6.664 -3.348 1.00 94.31 190 ASN A N 1
ATOM 1475 C CA . ASN A 1 190 ? -7.363 6.556 -2.705 1.00 94.31 190 ASN A CA 1
ATOM 1476 C C . ASN A 1 190 ? -7.700 5.133 -2.228 1.00 94.31 190 ASN A C 1
ATOM 1478 O O . ASN A 1 190 ? -8.408 4.982 -1.228 1.00 94.31 190 ASN A O 1
ATOM 1482 N N . ARG A 1 191 ? -7.166 4.094 -2.884 1.00 93.44 191 ARG A N 1
ATOM 1483 C CA . ARG A 1 191 ? -7.246 2.691 -2.439 1.00 93.44 191 ARG A CA 1
ATOM 1484 C C . ARG A 1 191 ? -6.296 2.449 -1.259 1.00 93.44 191 ARG A C 1
ATOM 1486 O O . ARG A 1 191 ? -5.184 1.961 -1.441 1.00 93.44 191 ARG A O 1
ATOM 1493 N N . ARG A 1 192 ? -6.736 2.791 -0.047 1.00 95.31 192 ARG A N 1
ATOM 1494 C CA . ARG A 1 192 ? -5.889 2.782 1.157 1.00 95.31 192 ARG A CA 1
ATOM 1495 C C . ARG A 1 192 ? -6.616 2.297 2.409 1.00 95.31 192 ARG A C 1
ATOM 1497 O O . ARG A 1 192 ? -7.847 2.264 2.468 1.00 95.31 192 ARG A O 1
ATOM 1504 N N . VAL A 1 193 ? -5.824 1.986 3.428 1.00 97.56 193 VAL A N 1
ATOM 1505 C CA . VAL A 1 193 ? -6.267 1.688 4.791 1.00 97.56 193 VAL A CA 1
ATOM 1506 C C . VAL A 1 193 ? -5.592 2.682 5.731 1.00 97.56 193 VAL A C 1
ATOM 1508 O O . VAL A 1 193 ? -4.394 2.917 5.620 1.00 97.56 193 VAL A O 1
ATOM 1511 N N . GLU A 1 194 ? -6.356 3.276 6.643 1.00 97.69 194 GLU A N 1
ATOM 1512 C CA . GLU A 1 194 ? -5.845 4.188 7.669 1.00 97.69 194 GLU A CA 1
ATOM 1513 C C . GLU A 1 194 ? -6.104 3.632 9.073 1.00 97.69 194 GLU A C 1
ATOM 1515 O O . GLU A 1 194 ? -7.108 2.961 9.316 1.00 97.69 194 GLU A O 1
ATOM 1520 N N . PHE A 1 195 ? -5.230 3.969 10.022 1.00 98.25 195 PHE A N 1
ATOM 1521 C CA . PHE A 1 195 ? -5.352 3.579 11.424 1.00 98.25 195 PHE A CA 1
ATOM 1522 C C . PHE A 1 195 ? -5.531 4.818 12.304 1.00 98.25 195 PHE A C 1
ATOM 1524 O O . PHE A 1 195 ? -4.621 5.638 12.447 1.00 98.25 195 PHE A O 1
ATOM 1531 N N . THR A 1 196 ? -6.704 4.949 12.923 1.00 97.88 196 THR A N 1
ATOM 1532 C CA . THR A 1 196 ? -7.034 6.061 13.827 1.00 97.88 196 THR A CA 1
ATOM 1533 C C . THR A 1 196 ? -7.033 5.587 15.276 1.00 97.88 196 THR A C 1
ATOM 1535 O O . THR A 1 196 ? -7.733 4.636 15.618 1.00 97.88 196 THR A O 1
ATOM 1538 N N . ILE A 1 197 ? -6.301 6.275 16.146 1.00 96.94 197 ILE A N 1
ATOM 1539 C CA . ILE A 1 197 ? -6.301 6.036 17.590 1.00 96.94 197 ILE A CA 1
ATOM 1540 C C . ILE A 1 197 ? -7.487 6.785 18.204 1.00 96.94 197 ILE A C 1
ATOM 1542 O O . ILE A 1 197 ? -7.620 7.997 18.059 1.00 96.94 197 ILE A O 1
ATOM 1546 N N . LEU A 1 198 ? -8.359 6.053 18.889 1.00 93.88 198 LEU A N 1
ATOM 1547 C CA . LEU A 1 198 ? -9.544 6.568 19.564 1.00 93.88 198 LEU A CA 1
ATOM 1548 C C . LEU A 1 198 ? -9.256 6.746 21.058 1.00 93.88 198 LEU A C 1
ATOM 1550 O O . LEU A 1 198 ? -8.864 5.793 21.742 1.00 93.88 198 LEU A O 1
ATOM 1554 N N . GLN A 1 199 ? -9.499 7.952 21.577 1.00 84.06 199 GLN A N 1
ATOM 1555 C CA . GLN A 1 199 ? -9.402 8.227 23.010 1.00 84.06 199 GLN A CA 1
ATOM 1556 C C . GLN A 1 199 ? -10.628 7.685 23.762 1.00 84.06 199 GLN A C 1
ATOM 1558 O O . GLN A 1 199 ? -11.735 7.591 23.220 1.00 84.06 199 GLN A O 1
ATOM 1563 N N . GLN A 1 200 ? -10.455 7.339 25.044 1.00 64.94 200 GLN A N 1
ATOM 1564 C CA . GLN A 1 200 ? -11.576 6.917 25.887 1.00 64.94 200 GLN A CA 1
ATOM 1565 C C . GLN A 1 200 ? -12.615 8.039 26.002 1.00 64.94 200 GLN A C 1
ATOM 1567 O O . GLN A 1 200 ? -12.357 9.078 26.602 1.00 64.94 200 GLN A O 1
ATOM 1572 N N . GLY A 1 201 ? -13.803 7.813 25.435 1.00 57.03 201 GLY A N 1
ATOM 1573 C CA . GLY A 1 201 ? -14.923 8.760 25.450 1.00 57.03 201 GLY A CA 1
ATOM 1574 C C . GLY A 1 201 ? -15.535 9.019 24.074 1.00 57.03 201 GLY A C 1
ATOM 1575 O O . GLY A 1 201 ? -16.720 9.341 23.990 1.00 57.03 201 GLY A O 1
ATOM 1576 N N . GLU A 1 202 ? -14.797 8.772 22.991 1.00 55.56 202 GLU A N 1
ATOM 1577 C CA . GLU A 1 202 ? -15.326 8.813 21.622 1.00 55.56 202 GLU A CA 1
ATOM 1578 C C . GLU A 1 202 ? -15.989 7.476 21.273 1.00 55.56 202 GLU A C 1
ATOM 1580 O O . GLU A 1 202 ? -15.553 6.699 20.425 1.00 55.56 202 GLU A O 1
ATOM 1585 N N . SER A 1 203 ? -17.081 7.178 21.977 1.00 47.06 203 SER A N 1
ATOM 1586 C CA . SER A 1 203 ? -18.011 6.150 21.519 1.00 47.06 203 SER A CA 1
ATOM 1587 C C . SER A 1 203 ? -18.574 6.577 20.168 1.00 47.06 203 SER A C 1
ATOM 1589 O O . SER A 1 203 ? -19.010 7.717 20.010 1.00 47.06 203 SER A O 1
ATOM 1591 N N . ALA A 1 204 ? -18.588 5.652 19.209 1.00 50.41 204 ALA A N 1
ATOM 1592 C CA . ALA A 1 204 ? -19.275 5.779 17.932 1.00 50.41 204 ALA A CA 1
ATOM 1593 C C . ALA A 1 204 ? -20.699 6.336 18.131 1.00 50.41 204 ALA A C 1
ATOM 1595 O O . ALA A 1 204 ? -21.635 5.610 18.463 1.00 50.41 204 ALA A O 1
ATOM 1596 N N . GLY A 1 205 ? -20.857 7.646 17.939 1.00 45.44 205 GLY A N 1
ATOM 1597 C CA . GLY A 1 205 ? -22.121 8.361 18.064 1.00 45.44 205 GLY A CA 1
ATOM 1598 C C . GLY A 1 205 ? -23.052 8.075 16.891 1.00 45.44 205 GLY A C 1
ATOM 1599 O O . GLY A 1 205 ? -23.249 8.930 16.036 1.00 45.44 205 GLY A O 1
ATOM 1600 N N . GLY A 1 206 ? -23.634 6.877 16.853 1.00 39.78 206 GLY A N 1
ATOM 1601 C CA . GLY A 1 206 ? -24.816 6.539 16.059 1.00 39.78 206 GLY A CA 1
ATOM 1602 C C . GLY A 1 206 ? -26.009 6.405 17.000 1.00 39.78 206 GLY A C 1
ATOM 1603 O O . GLY A 1 206 ? -26.151 5.402 17.688 1.00 39.78 206 GLY A O 1
ATOM 1604 N N . GLY A 1 207 ? -26.802 7.469 17.115 1.00 39.81 207 GLY A N 1
ATOM 1605 C CA . GLY A 1 207 ? -27.687 7.691 18.253 1.00 39.81 207 GLY A CA 1
ATOM 1606 C C . GLY A 1 207 ? -28.955 6.842 18.341 1.00 39.81 207 GLY A C 1
ATOM 1607 O O . GLY A 1 207 ? -29.437 6.274 17.368 1.00 39.81 207 GLY A O 1
ATOM 1608 N N . ARG A 1 208 ? -29.586 6.933 19.516 1.00 38.66 208 ARG A N 1
ATOM 1609 C CA . ARG A 1 208 ? -31.030 7.158 19.654 1.00 38.66 208 ARG A CA 1
ATOM 1610 C C . ARG A 1 208 ? -31.275 8.055 20.865 1.00 38.66 208 ARG A C 1
ATOM 1612 O O . ARG A 1 208 ? -30.844 7.768 21.976 1.00 38.66 208 ARG A O 1
ATOM 1619 N N . ARG A 1 209 ? -31.908 9.197 20.592 1.00 46.41 209 ARG A N 1
ATOM 1620 C CA . ARG A 1 209 ? -32.411 10.152 21.579 1.00 46.41 209 ARG A CA 1
ATOM 1621 C C . ARG A 1 209 ? -33.716 9.618 22.176 1.00 46.41 209 ARG A C 1
ATOM 1623 O O . ARG A 1 209 ? -34.562 9.208 21.394 1.00 46.41 209 ARG A O 1
ATOM 1630 N N . ARG A 1 210 ? -33.833 9.806 23.497 1.00 45.91 210 ARG A N 1
ATOM 1631 C CA . ARG A 1 210 ? -35.030 9.868 24.364 1.00 45.91 210 ARG A CA 1
ATOM 1632 C C . ARG A 1 210 ? -35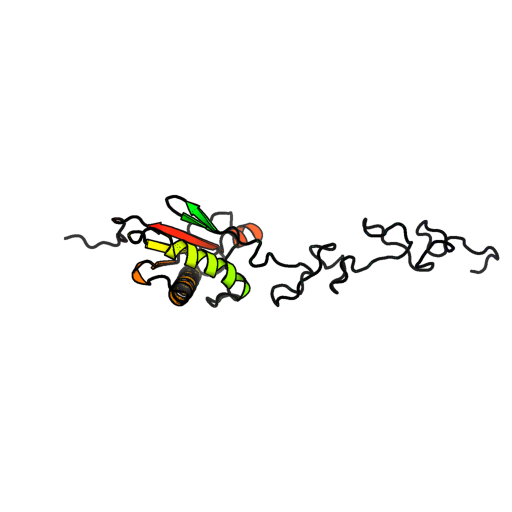.967 8.664 24.393 1.00 45.91 210 ARG A C 1
ATOM 1634 O O . ARG A 1 210 ? -36.578 8.345 23.358 1.00 45.91 210 ARG A O 1
#

Radius of gyration: 26.11 Å; chains: 1; bounding box: 77×27×76 Å

Secondary structure (DSSP, 8-state):
--SSS--SSSS-SSS-TTT-SSTTS----SSSSTTSS---SSTT-SSS-TTT-SSTTS----SSSSTTSS-----TTT--EEE-SSEEEESSPPPB-TTS--B-GGGHHHHHHHHHHHHHS-TT-EEEEEEE--S-S-HHHHHHHHHHHHHHHHHHHHHTT--GGGEEEEEEETSS-SS-SSSHHHHHHHS-EEEEEEPTT---------

pLDDT: mean 88.98, std 13.36, range [38.66, 98.62]

Foldseek 3Di:
DPPPDPDQQQCPQPAGPVQAPCSNAAAPPPPAPSHRRDHDQQRCPQPAGPVQEPDSNAADPPPVPPSRRRHHDDALVNWDWDDDPWFIDIPDFFDDPDLALHTDPRCLSNLLNVLVVLVPPDPQKAKEKEFEAAPPDDQVSQQVRRQSNSVSSLVSSVVSPRDSVSYHYGGPYNPPQPADNPDPVSRVSRRGMIMTIDGPPPDPPPDDDD